Protein AF-K8EPZ6-F1 (afdb_monomer)

Structure (mmCIF, N/CA/C/O backbone):
data_AF-K8EPZ6-F1
#
_entry.id   AF-K8EPZ6-F1
#
loop_
_atom_site.group_PDB
_atom_site.id
_atom_site.type_symbol
_atom_site.label_atom_id
_atom_site.label_alt_id
_atom_site.label_comp_id
_atom_site.label_asym_id
_atom_site.label_entity_id
_atom_site.label_seq_id
_atom_site.pdbx_PDB_ins_code
_atom_site.Cartn_x
_atom_site.Cartn_y
_atom_site.Cartn_z
_atom_site.occupancy
_atom_site.B_iso_or_equiv
_atom_site.auth_seq_id
_atom_site.auth_comp_id
_atom_site.auth_asym_id
_atom_site.auth_atom_id
_atom_site.pdbx_PDB_model_num
ATOM 1 N N . MET A 1 1 ? -52.119 -7.167 90.739 1.00 39.72 1 MET A N 1
ATOM 2 C CA . MET A 1 1 ? -52.588 -7.702 89.447 1.00 39.72 1 MET A CA 1
ATOM 3 C C . MET A 1 1 ? -51.874 -6.913 88.366 1.00 39.72 1 MET A C 1
ATOM 5 O O . MET A 1 1 ? -52.231 -5.773 88.105 1.00 39.72 1 MET A O 1
ATOM 9 N N . GLU A 1 2 ? -50.761 -7.473 87.894 1.00 47.78 2 GLU A N 1
ATOM 10 C CA . GLU A 1 2 ? -49.980 -6.982 86.759 1.00 47.78 2 GLU A CA 1
ATOM 11 C C . GLU A 1 2 ? -50.668 -7.418 85.466 1.00 47.78 2 GLU A C 1
ATOM 13 O O . GLU A 1 2 ? -50.914 -8.606 85.311 1.00 47.78 2 GLU A O 1
ATOM 18 N N . GLU A 1 3 ? -50.926 -6.504 84.531 1.00 42.09 3 GLU A N 1
ATOM 19 C CA . GLU A 1 3 ? -51.029 -6.855 83.108 1.00 42.09 3 GLU A CA 1
ATOM 20 C C . GLU A 1 3 ? -50.940 -5.591 82.247 1.00 42.09 3 GLU A C 1
ATOM 22 O O . GLU A 1 3 ? -51.908 -5.048 81.725 1.00 42.09 3 GLU A O 1
ATOM 27 N N . GLY A 1 4 ? -49.721 -5.072 82.136 1.00 51.69 4 GLY A N 1
ATOM 28 C CA . GLY A 1 4 ? -49.381 -4.031 81.182 1.00 51.69 4 GLY A CA 1
ATOM 29 C C . GLY A 1 4 ? -48.247 -4.509 80.289 1.00 51.69 4 GLY A C 1
ATOM 30 O O . GLY A 1 4 ? -47.231 -4.988 80.785 1.00 51.69 4 GLY A O 1
ATOM 31 N N . LYS A 1 5 ? -48.381 -4.246 78.982 1.00 50.75 5 LYS A N 1
ATOM 32 C CA . LYS A 1 5 ? -47.252 -4.015 78.058 1.00 50.75 5 LYS A CA 1
ATOM 33 C C . LYS A 1 5 ? -46.610 -5.257 77.405 1.00 50.75 5 LYS A C 1
ATOM 35 O O . LYS A 1 5 ? -45.419 -5.490 77.564 1.00 50.75 5 LYS A O 1
ATOM 40 N N . ARG A 1 6 ? -47.345 -6.006 76.563 1.00 49.09 6 ARG A N 1
ATOM 41 C CA . ARG A 1 6 ? -46.731 -7.003 75.642 1.00 49.09 6 ARG A CA 1
ATOM 42 C C . ARG A 1 6 ? -47.226 -7.027 74.183 1.00 49.09 6 ARG A C 1
ATOM 44 O O . ARG A 1 6 ? -46.743 -7.848 73.415 1.00 49.09 6 ARG A O 1
ATOM 51 N N . ASN A 1 7 ? -48.068 -6.088 73.737 1.00 48.22 7 ASN A N 1
ATOM 52 C CA . ASN A 1 7 ? -48.687 -6.186 72.396 1.00 48.22 7 ASN A CA 1
ATOM 53 C C . ASN A 1 7 ? -48.062 -5.294 71.298 1.00 48.22 7 ASN A C 1
ATOM 55 O O . ASN A 1 7 ? -48.466 -5.383 70.145 1.00 48.22 7 ASN A O 1
ATOM 59 N N . GLY A 1 8 ? -47.064 -4.454 71.611 1.00 48.16 8 GLY A N 1
ATOM 60 C CA . GLY A 1 8 ? -46.468 -3.520 70.634 1.00 48.16 8 GLY A CA 1
ATOM 61 C C . GLY A 1 8 ? -45.250 -4.043 69.857 1.00 48.16 8 GLY A C 1
ATOM 62 O O . GLY A 1 8 ? -44.950 -3.546 68.776 1.00 48.16 8 GLY A O 1
ATOM 63 N N . VAL A 1 9 ? -44.541 -5.050 70.380 1.00 49.75 9 VAL A N 1
ATOM 64 C CA . VAL A 1 9 ? -43.248 -5.497 69.816 1.00 49.75 9 VAL A CA 1
ATOM 65 C C . VAL A 1 9 ? -43.430 -6.490 68.660 1.00 49.75 9 VAL A C 1
ATOM 67 O O . VAL A 1 9 ? -42.616 -6.530 67.743 1.00 49.75 9 VAL A O 1
ATOM 70 N N . PHE A 1 10 ? -44.524 -7.255 68.646 1.00 48.44 10 PHE A N 1
ATOM 71 C CA . PHE A 1 10 ? -44.730 -8.320 67.655 1.00 48.44 10 PHE A CA 1
ATOM 72 C C . PHE A 1 10 ? -45.197 -7.798 66.279 1.00 48.44 10 PHE A C 1
ATOM 74 O O . PHE A 1 10 ? -44.823 -8.340 65.237 1.00 48.44 10 PHE A O 1
ATOM 81 N N . ALA A 1 11 ? -45.954 -6.695 66.250 1.00 50.25 11 ALA A N 1
ATOM 82 C CA . ALA A 1 11 ? -46.435 -6.093 65.004 1.00 50.25 11 ALA A CA 1
ATOM 83 C C . ALA A 1 11 ? -45.313 -5.384 64.219 1.00 50.25 11 ALA A C 1
ATOM 85 O O . ALA A 1 11 ? -45.251 -5.484 62.996 1.00 50.25 11 ALA A O 1
ATOM 86 N N . MET A 1 12 ? -44.379 -4.722 64.912 1.00 50.00 12 MET A N 1
ATOM 87 C CA . MET A 1 12 ? -43.315 -3.936 64.272 1.00 50.00 12 MET A CA 1
ATOM 88 C C . MET A 1 12 ? -42.250 -4.815 63.591 1.00 50.00 12 MET A C 1
ATOM 90 O O . MET A 1 12 ? -41.714 -4.450 62.543 1.00 50.00 12 MET A O 1
ATOM 94 N N . THR A 1 13 ? -41.972 -5.999 64.145 1.00 53.19 13 THR A N 1
ATOM 95 C CA . THR A 1 13 ? -40.990 -6.948 63.591 1.00 53.19 13 THR A CA 1
ATOM 96 C C . THR A 1 13 ? -41.501 -7.624 62.316 1.00 53.19 13 THR A C 1
ATOM 98 O O . THR A 1 13 ? -40.732 -7.816 61.374 1.00 53.19 13 THR A O 1
ATOM 101 N N . THR A 1 14 ? -42.803 -7.913 62.233 1.00 54.47 14 THR A N 1
ATOM 102 C CA . THR A 1 14 ? -43.409 -8.581 61.067 1.00 54.47 14 THR A CA 1
ATOM 103 C C . THR A 1 14 ? -43.394 -7.679 59.828 1.00 54.47 14 THR A C 1
ATOM 105 O O . THR A 1 14 ? -42.990 -8.118 58.751 1.00 54.47 14 THR A O 1
ATOM 108 N N . THR A 1 15 ? -43.717 -6.390 59.987 1.00 57.75 15 THR A N 1
ATOM 109 C CA . THR A 1 15 ? -43.664 -5.403 58.895 1.00 57.75 15 THR A CA 1
ATOM 110 C C . THR A 1 15 ? -42.245 -5.241 58.350 1.00 57.75 15 THR A C 1
ATOM 112 O O . THR A 1 15 ? -42.042 -5.270 57.140 1.00 57.75 15 THR A O 1
ATOM 115 N N . LYS A 1 16 ? -41.238 -5.156 59.230 1.00 56.09 16 LYS A N 1
ATOM 116 C CA . LYS A 1 16 ? -39.833 -4.952 58.836 1.00 56.09 16 LYS A CA 1
ATOM 117 C C . LYS A 1 16 ? -39.254 -6.147 58.064 1.00 56.09 16 LYS A C 1
ATOM 119 O O . LYS A 1 16 ? -38.481 -5.959 57.126 1.00 56.09 16 LYS A O 1
ATOM 124 N N . ILE A 1 17 ? -39.656 -7.369 58.427 1.00 59.44 17 ILE A N 1
ATOM 125 C CA . ILE A 1 17 ? -39.271 -8.598 57.718 1.00 59.44 17 ILE A CA 1
ATOM 126 C C . ILE A 1 17 ? -39.927 -8.651 56.331 1.00 59.44 17 ILE A C 1
ATOM 128 O O . ILE A 1 17 ? -39.249 -8.974 55.356 1.00 59.44 17 ILE A O 1
ATOM 132 N N . MET A 1 18 ? -41.206 -8.278 56.217 1.00 56.25 18 MET A N 1
ATOM 133 C CA . MET A 1 18 ? -41.902 -8.218 54.926 1.00 56.25 18 MET A CA 1
ATOM 134 C C . MET A 1 18 ? -41.267 -7.200 53.969 1.00 56.25 18 MET A C 1
ATOM 136 O O . MET A 1 18 ? -41.027 -7.537 52.810 1.00 56.25 18 MET A O 1
ATOM 140 N N . THR A 1 19 ? -40.912 -6.003 54.454 1.00 60.38 19 THR A N 1
ATOM 141 C CA . THR A 1 19 ? -40.234 -4.979 53.639 1.00 60.38 19 THR A CA 1
ATOM 142 C C . THR A 1 19 ? -38.860 -5.459 53.158 1.00 60.38 19 THR A C 1
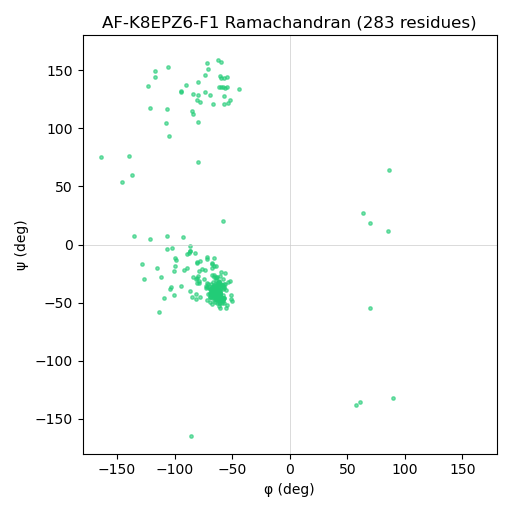ATOM 144 O O . THR A 1 19 ? -38.570 -5.382 51.968 1.00 60.38 19 THR A O 1
ATOM 147 N N . MET A 1 20 ? -38.048 -6.074 54.032 1.00 58.84 20 MET A N 1
ATOM 148 C CA . MET A 1 20 ? -36.754 -6.648 53.623 1.00 58.84 20 MET A CA 1
ATOM 149 C C . MET A 1 20 ? -36.891 -7.798 52.615 1.00 58.84 20 MET A C 1
ATOM 151 O O . MET A 1 20 ? -36.025 -7.978 51.758 1.00 58.84 20 MET A O 1
ATOM 155 N N . MET A 1 21 ? -37.942 -8.617 52.715 1.00 59.62 21 MET A N 1
ATOM 156 C CA . MET A 1 21 ? -38.190 -9.702 51.761 1.00 59.62 21 MET A CA 1
ATOM 157 C C . MET A 1 21 ? -38.652 -9.178 50.397 1.00 59.62 21 MET A C 1
ATOM 159 O O . MET A 1 21 ? -38.247 -9.732 49.373 1.00 59.62 21 MET A O 1
ATOM 163 N N . MET A 1 22 ? -39.454 -8.110 50.373 1.00 59.84 22 MET A N 1
ATOM 164 C CA . MET A 1 22 ? -39.865 -7.427 49.143 1.00 59.84 22 MET A CA 1
ATOM 165 C C . MET A 1 22 ? -38.670 -6.786 48.432 1.00 59.84 22 MET A C 1
ATOM 167 O O . MET A 1 22 ? -38.501 -7.029 47.239 1.00 59.84 22 MET A O 1
ATOM 171 N N . ASP A 1 23 ? -37.780 -6.103 49.159 1.00 60.91 23 ASP A N 1
ATOM 172 C CA . ASP A 1 23 ? -36.554 -5.523 48.588 1.00 60.91 23 ASP A CA 1
ATOM 173 C C . ASP A 1 23 ? -35.632 -6.594 47.998 1.00 60.91 23 ASP A C 1
ATOM 175 O O . ASP A 1 23 ? -35.138 -6.458 46.880 1.00 60.91 23 ASP A O 1
ATOM 179 N N . LYS A 1 24 ? -35.443 -7.718 48.703 1.00 59.56 24 LYS A N 1
ATOM 180 C CA . LYS A 1 24 ? -34.642 -8.838 48.185 1.00 59.56 24 LYS A CA 1
ATOM 181 C C . LYS A 1 24 ? -35.251 -9.446 46.926 1.00 59.56 24 LYS A C 1
ATOM 183 O O . LYS A 1 24 ? -34.514 -9.755 45.994 1.00 59.56 24 LYS A O 1
ATOM 188 N N . ARG A 1 25 ? -36.578 -9.612 46.874 1.00 57.53 25 ARG A N 1
ATOM 189 C CA . ARG A 1 25 ? -37.259 -10.091 45.662 1.00 57.53 25 ARG A CA 1
ATOM 190 C C . ARG A 1 25 ? -37.106 -9.103 44.515 1.00 57.53 25 ARG A C 1
ATOM 192 O O . ARG A 1 25 ? -36.821 -9.546 43.409 1.00 57.53 25 ARG A O 1
ATOM 199 N N . LEU A 1 26 ? -37.222 -7.802 44.774 1.00 56.00 26 LEU A N 1
ATOM 200 C CA . LEU A 1 26 ? -37.036 -6.777 43.751 1.00 56.00 26 LEU A CA 1
ATOM 201 C C . LEU A 1 26 ? -35.614 -6.827 43.184 1.00 56.00 26 LEU A C 1
ATOM 203 O O . LEU A 1 26 ? -35.444 -6.928 41.978 1.00 56.00 26 LEU A O 1
ATOM 207 N N . VAL A 1 27 ? -34.593 -6.879 44.046 1.00 62.84 27 VAL A N 1
ATOM 208 C CA . VAL A 1 27 ? -33.184 -6.982 43.629 1.00 62.84 27 VAL A CA 1
ATOM 209 C C . VAL A 1 27 ? -32.923 -8.254 42.816 1.00 62.84 27 VAL A C 1
ATOM 211 O O . VAL A 1 27 ? -32.215 -8.205 41.810 1.00 62.84 27 VAL A O 1
ATOM 214 N N . VAL A 1 28 ? -33.504 -9.392 43.209 1.00 62.72 28 VAL A N 1
ATOM 215 C CA . VAL A 1 28 ? -33.371 -10.657 42.467 1.00 62.72 28 VAL A CA 1
ATOM 216 C C . VAL A 1 28 ? -34.066 -10.583 41.106 1.00 62.72 28 VAL A C 1
ATOM 218 O O . VAL A 1 28 ? -33.482 -11.016 40.117 1.00 62.72 28 VAL A O 1
ATOM 221 N N . VAL A 1 29 ? -35.266 -10.000 41.029 1.00 60.19 29 VAL A N 1
ATOM 222 C CA . VAL A 1 29 ? -36.010 -9.833 39.771 1.00 60.19 29 VAL A CA 1
ATOM 223 C C . VAL A 1 29 ? -35.284 -8.872 38.832 1.00 60.19 29 VAL A C 1
ATOM 225 O O . VAL A 1 29 ? -35.100 -9.202 37.664 1.00 60.19 29 VAL A O 1
ATOM 228 N N . THR A 1 30 ? -34.784 -7.739 39.332 1.00 59.22 30 THR A N 1
ATOM 229 C CA . THR A 1 30 ? -33.988 -6.790 38.539 1.00 59.22 30 THR A CA 1
ATOM 230 C C . THR A 1 30 ? -32.714 -7.450 38.016 1.00 59.22 30 THR A C 1
ATOM 232 O O . THR A 1 30 ? -32.368 -7.289 36.848 1.00 59.22 30 THR A O 1
ATOM 235 N N . ARG A 1 31 ? -32.027 -8.249 38.843 1.00 58.34 31 ARG A N 1
ATOM 236 C CA . ARG A 1 31 ? -30.821 -8.978 38.428 1.00 58.34 31 ARG A CA 1
ATOM 237 C C . ARG A 1 31 ? -31.123 -10.060 37.390 1.00 58.34 31 ARG A C 1
ATOM 239 O O . ARG A 1 31 ? -30.353 -10.217 36.449 1.00 58.34 31 ARG A O 1
ATOM 246 N N . ALA A 1 32 ? -32.231 -10.782 37.545 1.00 56.41 32 ALA A N 1
ATOM 247 C CA . ALA A 1 32 ? -32.670 -11.792 36.587 1.00 56.41 32 ALA A CA 1
ATOM 248 C C . ALA A 1 32 ? -33.061 -11.161 35.245 1.00 56.41 32 ALA A C 1
ATOM 250 O O . ALA A 1 32 ? -32.637 -11.650 34.204 1.00 56.41 32 ALA A O 1
ATOM 251 N N . HIS A 1 33 ? -33.793 -10.043 35.270 1.00 62.03 33 HIS A N 1
ATOM 252 C CA . HIS A 1 33 ? -34.152 -9.294 34.069 1.00 62.03 33 HIS A CA 1
ATOM 253 C C . HIS A 1 33 ? -32.901 -8.786 33.342 1.00 62.03 33 HIS A C 1
ATOM 255 O O . HIS A 1 33 ? -32.745 -9.046 32.158 1.00 62.03 33 HIS A O 1
ATOM 261 N N . ASN A 1 34 ? -31.955 -8.177 34.066 1.00 62.84 34 ASN A N 1
ATOM 262 C CA . ASN A 1 34 ? -30.719 -7.652 33.481 1.00 62.84 34 ASN A CA 1
ATOM 263 C C . ASN A 1 34 ? -29.819 -8.755 32.887 1.00 62.84 34 ASN A C 1
ATOM 265 O O . ASN A 1 34 ? -29.215 -8.573 31.833 1.00 62.84 34 ASN A O 1
ATOM 269 N N . ASN A 1 35 ? -29.752 -9.926 33.531 1.00 62.31 35 ASN A N 1
ATOM 270 C CA . ASN A 1 35 ? -29.046 -11.085 32.978 1.00 62.31 35 ASN A CA 1
ATOM 271 C C . ASN A 1 35 ? -29.716 -11.617 31.705 1.00 62.31 35 ASN A C 1
ATOM 273 O O . ASN A 1 35 ? -29.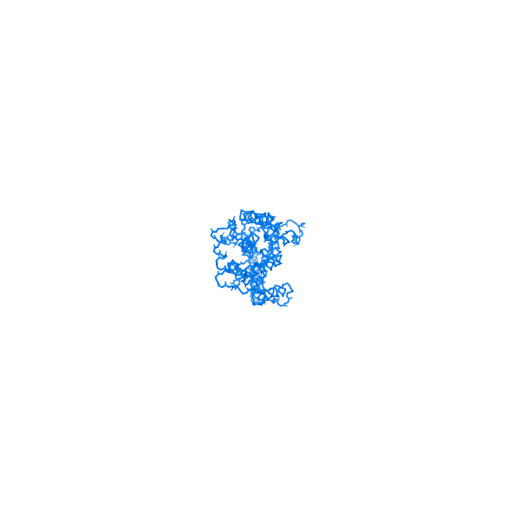014 -11.977 30.767 1.00 62.31 35 ASN A O 1
ATOM 277 N N . ASN A 1 36 ? -31.050 -11.653 31.662 1.00 66.00 36 ASN A N 1
ATOM 278 C CA . ASN A 1 36 ? -31.783 -12.137 30.495 1.00 66.00 36 ASN A CA 1
ATOM 279 C C . ASN A 1 36 ? -31.603 -11.197 29.293 1.00 66.00 36 ASN A C 1
ATOM 281 O O . ASN A 1 36 ? -31.336 -11.655 28.191 1.00 66.00 36 ASN A O 1
ATOM 285 N N . THR A 1 37 ? -31.648 -9.880 29.519 1.00 66.69 37 THR A N 1
ATOM 286 C CA . THR A 1 37 ? -31.390 -8.880 28.472 1.00 66.69 37 THR A CA 1
ATOM 287 C C . THR A 1 37 ? -29.956 -8.963 27.944 1.00 66.69 37 THR A C 1
ATOM 289 O O . THR A 1 37 ? -29.744 -8.921 26.739 1.00 66.69 37 THR A O 1
ATOM 292 N N . ASN A 1 38 ? -28.962 -9.145 28.821 1.00 64.25 38 ASN A N 1
ATOM 293 C CA . ASN A 1 38 ? -27.569 -9.316 28.395 1.00 64.25 38 ASN A CA 1
ATOM 294 C C . ASN A 1 38 ? -27.333 -10.608 27.605 1.00 64.25 38 ASN A C 1
ATOM 296 O O . ASN A 1 38 ? -26.506 -10.613 26.696 1.00 64.25 38 ASN A O 1
ATOM 300 N N . ASN A 1 39 ? -28.023 -11.694 27.954 1.00 65.25 39 ASN A N 1
ATOM 301 C CA . ASN A 1 39 ? -27.930 -12.946 27.209 1.00 65.25 39 ASN A CA 1
ATOM 302 C C . ASN A 1 39 ? -28.576 -12.811 25.829 1.00 65.25 39 ASN A C 1
ATOM 304 O O . ASN A 1 39 ? -27.934 -13.160 24.848 1.00 65.25 39 ASN A O 1
ATOM 308 N N . ASN A 1 40 ? -29.763 -12.206 25.739 1.00 63.94 40 ASN A N 1
ATOM 309 C CA . ASN A 1 40 ? -30.419 -11.957 24.455 1.00 63.94 40 ASN A CA 1
ATOM 310 C C . ASN A 1 40 ? -29.572 -11.053 23.548 1.00 63.94 40 ASN A C 1
ATOM 312 O O . ASN A 1 40 ? -29.380 -11.373 22.384 1.00 63.94 40 ASN A O 1
ATOM 316 N N . ASN A 1 41 ? -28.989 -9.974 24.085 1.00 61.53 41 ASN A N 1
ATOM 317 C CA . ASN A 1 41 ? -28.118 -9.091 23.303 1.00 61.53 41 ASN A CA 1
ATOM 318 C C . ASN A 1 41 ? -26.857 -9.817 22.809 1.00 61.53 41 ASN A C 1
ATOM 320 O O . ASN A 1 41 ? -26.425 -9.598 21.684 1.00 61.53 41 ASN A O 1
ATOM 324 N N . LYS A 1 42 ? -26.271 -10.702 23.628 1.00 58.31 42 LYS A N 1
ATOM 325 C CA . LYS A 1 42 ? -25.139 -11.539 23.205 1.00 58.31 42 LYS A CA 1
ATOM 326 C C . LYS A 1 42 ? -25.534 -12.547 22.132 1.00 58.31 42 LYS A C 1
ATOM 328 O O . LYS A 1 42 ? -24.776 -12.738 21.192 1.00 58.31 42 LYS A O 1
ATOM 333 N N . GLU A 1 43 ? -26.693 -13.182 22.265 1.00 59.25 43 GLU A N 1
ATOM 334 C CA . GLU A 1 43 ? -27.208 -14.131 21.274 1.00 59.25 43 GLU A CA 1
ATOM 335 C C . GLU A 1 43 ? -27.519 -13.432 19.941 1.00 59.25 43 GLU A C 1
ATOM 337 O O . GLU A 1 43 ? -27.166 -13.958 18.887 1.00 59.25 43 GLU A O 1
ATOM 342 N N . GLU A 1 44 ? -28.079 -12.218 19.977 1.00 58.31 44 GLU A N 1
ATOM 343 C CA . GLU A 1 44 ? -28.308 -11.378 18.795 1.00 58.31 44 GLU A CA 1
ATOM 344 C C . GLU A 1 44 ? -26.994 -10.907 18.150 1.00 58.31 44 GLU A C 1
ATOM 346 O O . GLU A 1 44 ? -26.853 -10.969 16.928 1.00 58.31 44 GLU A O 1
ATOM 351 N N . GLU A 1 45 ? -26.003 -10.483 18.943 1.00 57.19 45 GLU A N 1
ATOM 352 C CA . GLU A 1 45 ? -24.663 -10.142 18.447 1.00 57.19 45 GLU A CA 1
ATOM 353 C C . GLU A 1 45 ? -23.978 -11.362 17.808 1.00 57.19 45 GLU A C 1
ATOM 355 O O . GLU A 1 45 ? -23.418 -11.248 16.717 1.00 57.19 45 GLU A O 1
ATOM 360 N N . GLU A 1 46 ? -24.073 -12.545 18.426 1.00 56.25 46 GLU A N 1
ATOM 361 C CA . GLU A 1 46 ? -23.544 -13.804 17.889 1.00 56.25 46 GLU A CA 1
ATOM 362 C C . GLU A 1 46 ? -24.281 -14.265 16.617 1.00 56.25 46 GLU A C 1
ATOM 364 O O . GLU A 1 46 ? -23.647 -14.801 15.703 1.00 56.25 46 GLU A O 1
ATOM 369 N N . GLU A 1 47 ? -25.599 -14.060 16.511 1.00 55.16 47 GLU A N 1
ATOM 370 C CA . GLU A 1 47 ? -26.374 -14.335 15.292 1.00 55.16 47 GLU A CA 1
ATOM 371 C C . GLU A 1 47 ? -26.039 -13.365 14.156 1.00 55.16 47 GLU A C 1
ATOM 373 O O . GLU A 1 47 ? -25.829 -13.798 13.018 1.00 55.16 47 GLU A O 1
ATOM 378 N N . GLN A 1 48 ? -25.896 -12.072 14.452 1.00 53.88 48 GLN A N 1
ATOM 379 C CA . GLN A 1 48 ? -25.424 -11.088 13.476 1.00 53.88 48 GLN A CA 1
ATOM 380 C C . GLN A 1 48 ? -23.992 -11.392 13.018 1.00 53.88 48 GLN A C 1
ATOM 382 O O . GLN A 1 48 ? -23.667 -11.207 11.846 1.00 53.88 48 GLN A O 1
ATOM 387 N N . GLN A 1 49 ? -23.152 -11.943 13.898 1.00 54.50 49 GLN A N 1
ATOM 388 C CA . GLN A 1 49 ? -21.810 -12.424 13.559 1.00 54.50 49 GLN A CA 1
ATOM 389 C C . GLN A 1 49 ? -21.827 -13.748 12.761 1.00 54.50 49 GLN A C 1
ATOM 391 O O . GLN A 1 49 ? -20.854 -14.070 12.067 1.00 54.50 49 GLN A O 1
ATOM 396 N N . LYS A 1 50 ? -22.915 -14.533 12.839 1.00 51.00 50 LYS A N 1
ATOM 397 C CA . LYS A 1 50 ? -23.126 -15.767 12.055 1.00 51.00 50 LYS A CA 1
ATOM 398 C C . LYS A 1 50 ? -23.608 -15.494 10.633 1.00 51.00 50 LYS A C 1
ATOM 400 O O . LYS A 1 50 ? -23.294 -16.302 9.754 1.00 51.00 50 LYS A O 1
ATOM 405 N N . LEU A 1 51 ? -24.325 -14.398 10.387 1.00 56.91 51 LEU A N 1
ATOM 406 C CA . LEU A 1 51 ? -24.706 -14.003 9.034 1.00 56.91 51 LEU A CA 1
ATOM 407 C C . LEU A 1 51 ? -23.455 -13.616 8.237 1.00 56.91 51 LEU A C 1
ATOM 409 O O . LEU A 1 51 ? -22.707 -12.713 8.606 1.00 56.91 51 LEU A O 1
ATOM 413 N N . LEU A 1 52 ? -23.216 -14.323 7.127 1.00 61.16 52 LEU A N 1
ATOM 414 C CA . LEU A 1 52 ? -22.194 -13.927 6.161 1.00 61.16 52 LEU A CA 1
ATOM 415 C C . LEU A 1 52 ? -22.518 -12.510 5.697 1.00 61.16 52 LEU A C 1
ATOM 417 O O . LEU A 1 52 ? -23.601 -12.262 5.164 1.00 61.16 52 LEU A O 1
ATOM 421 N N . TYR A 1 53 ? -21.582 -11.591 5.921 1.00 75.88 53 TYR A N 1
ATOM 422 C CA . TYR A 1 53 ? -21.717 -10.220 5.466 1.00 75.88 53 TYR A CA 1
ATOM 423 C C . TYR A 1 53 ? -22.005 -10.211 3.963 1.00 75.88 53 TYR A C 1
ATOM 425 O O . TYR A 1 53 ? -21.258 -10.775 3.157 1.00 75.88 53 TYR A O 1
ATOM 433 N N . LYS A 1 54 ? -23.136 -9.607 3.601 1.00 84.56 54 LYS A N 1
ATOM 434 C CA . LYS A 1 54 ? -23.648 -9.592 2.235 1.00 84.56 54 LYS A CA 1
ATOM 435 C C . LYS A 1 54 ? -22.912 -8.547 1.407 1.00 84.56 54 LYS A C 1
ATOM 437 O O . LYS A 1 54 ? -23.467 -7.516 1.047 1.00 84.56 54 LYS A O 1
ATOM 442 N N . PHE A 1 55 ? -21.647 -8.816 1.103 1.00 84.44 55 PHE A N 1
ATOM 443 C CA . PHE A 1 55 ? -20.781 -7.872 0.392 1.00 84.44 55 PHE A CA 1
ATOM 444 C C . PHE A 1 55 ? -21.363 -7.421 -0.961 1.00 84.44 55 PHE A C 1
ATOM 446 O O . PHE A 1 55 ? -21.030 -6.347 -1.444 1.00 84.44 55 PHE A O 1
ATOM 453 N N . TRP A 1 56 ? -22.234 -8.224 -1.581 1.00 85.81 56 TRP A N 1
ATOM 454 C CA . TRP A 1 56 ? -22.890 -7.902 -2.852 1.00 85.81 56 TRP A CA 1
ATOM 455 C C . TRP A 1 56 ? -23.970 -6.814 -2.744 1.00 85.81 56 TRP A C 1
ATOM 457 O O . TRP A 1 56 ? -24.413 -6.313 -3.772 1.00 85.81 56 TRP A O 1
ATOM 467 N N . GLU A 1 57 ? -24.402 -6.450 -1.534 1.00 89.94 57 GLU A N 1
ATOM 468 C CA . GLU A 1 57 ? -25.314 -5.321 -1.293 1.00 89.94 57 GLU A CA 1
ATOM 469 C C . GLU A 1 57 ? -24.546 -3.997 -1.074 1.00 89.94 57 GLU A C 1
ATOM 471 O O . GLU A 1 57 ? -25.158 -2.932 -1.052 1.00 89.94 57 GLU A O 1
ATOM 476 N N . ASP A 1 58 ? -23.211 -4.037 -0.960 1.00 90.12 58 ASP A N 1
ATOM 477 C CA . ASP A 1 58 ? -22.354 -2.874 -0.704 1.00 90.12 58 ASP A CA 1
ATOM 478 C C . ASP A 1 58 ? -21.574 -2.465 -1.969 1.00 90.12 58 ASP A C 1
ATOM 480 O O . ASP A 1 58 ? -20.721 -3.196 -2.485 1.00 90.12 58 ASP A O 1
ATOM 484 N N . SER A 1 59 ? -21.841 -1.254 -2.466 1.00 93.50 59 SER A N 1
ATOM 485 C CA . SER A 1 59 ? -21.191 -0.714 -3.663 1.00 93.50 59 SER A CA 1
ATOM 486 C C . SER A 1 59 ? -19.674 -0.560 -3.524 1.00 93.50 59 SER A C 1
ATOM 488 O O . SER A 1 59 ? -18.954 -0.754 -4.504 1.00 93.50 59 SER A O 1
ATOM 490 N N . GLU A 1 60 ? -19.163 -0.235 -2.332 1.00 91.81 60 GLU A N 1
ATOM 491 C CA . GLU A 1 60 ? -17.719 -0.145 -2.096 1.00 91.81 60 GLU A CA 1
ATOM 492 C C . GLU A 1 60 ? -17.075 -1.528 -2.200 1.00 91.81 60 GLU A C 1
ATOM 494 O O . GLU A 1 60 ? -16.020 -1.686 -2.812 1.00 91.81 60 GLU A O 1
ATOM 499 N N . ARG A 1 61 ? -17.727 -2.559 -1.655 1.00 93.81 61 ARG A N 1
ATOM 500 C CA . ARG A 1 61 ? -17.227 -3.941 -1.712 1.00 93.81 61 ARG A CA 1
ATOM 501 C C . ARG A 1 61 ? -17.241 -4.494 -3.131 1.00 93.81 61 ARG A C 1
ATOM 503 O O . ARG A 1 61 ? -16.281 -5.154 -3.531 1.00 93.81 61 ARG A O 1
ATOM 510 N N . LEU A 1 62 ? -18.269 -4.173 -3.916 1.00 95.75 62 LEU A N 1
ATOM 511 C CA . LEU A 1 62 ? -18.307 -4.491 -5.345 1.00 95.75 62 LEU A CA 1
ATOM 512 C C . LEU A 1 62 ? -17.195 -3.776 -6.126 1.00 95.75 62 LEU A C 1
ATOM 514 O O . LEU A 1 62 ? -16.579 -4.389 -6.999 1.00 95.75 62 LEU A O 1
ATOM 518 N N . ALA A 1 63 ? -16.880 -2.521 -5.790 1.00 96.81 63 ALA A N 1
ATOM 519 C CA . ALA A 1 63 ? -15.757 -1.807 -6.396 1.00 96.81 63 ALA A CA 1
ATOM 520 C C . ALA A 1 63 ? -14.407 -2.467 -6.055 1.00 96.81 63 ALA A C 1
ATOM 522 O O . ALA A 1 63 ? -13.591 -2.689 -6.949 1.00 96.81 63 ALA A O 1
ATOM 523 N N . ILE A 1 64 ? -14.190 -2.854 -4.792 1.00 96.94 64 ILE A N 1
ATOM 524 C CA . ILE A 1 64 ? -12.986 -3.583 -4.347 1.00 96.94 64 ILE A CA 1
ATOM 525 C C . ILE A 1 64 ? -12.869 -4.934 -5.073 1.00 96.94 64 ILE A C 1
ATOM 527 O O . ILE A 1 64 ? -11.783 -5.292 -5.531 1.00 96.94 64 ILE A O 1
ATOM 531 N N . LEU A 1 65 ? -13.977 -5.663 -5.243 1.00 97.44 65 LEU A N 1
ATOM 532 C CA . LEU A 1 65 ? -14.017 -6.911 -6.013 1.00 97.44 65 LEU A CA 1
ATOM 533 C C . LEU A 1 65 ? -13.643 -6.689 -7.485 1.00 97.44 65 LEU A C 1
ATOM 535 O O . LEU A 1 65 ? -12.832 -7.436 -8.035 1.00 97.44 65 LEU A O 1
ATOM 539 N N . GLY A 1 66 ? -14.192 -5.648 -8.114 1.00 98.19 66 GLY A N 1
ATOM 540 C CA . GLY A 1 66 ? -13.851 -5.273 -9.486 1.00 98.19 66 GLY A CA 1
ATOM 541 C C . GLY A 1 66 ? -12.370 -4.926 -9.647 1.00 98.19 66 GLY A C 1
ATOM 542 O O . GLY A 1 66 ? -11.732 -5.379 -10.600 1.00 98.19 66 GLY A O 1
ATOM 543 N N . LEU A 1 67 ? -11.793 -4.191 -8.691 1.00 98.25 67 LEU A N 1
ATOM 544 C CA . LEU A 1 67 ? -10.360 -3.883 -8.664 1.00 98.25 67 LEU A CA 1
ATOM 545 C C . LEU A 1 67 ? -9.505 -5.147 -8.511 1.00 98.25 67 LEU A C 1
ATOM 547 O O . LEU A 1 67 ? -8.482 -5.273 -9.180 1.00 98.25 67 LEU A O 1
ATOM 551 N N . TRP A 1 68 ? -9.940 -6.108 -7.692 1.00 98.38 68 TRP A N 1
ATOM 552 C CA . TRP A 1 68 ? -9.225 -7.372 -7.502 1.00 98.38 68 TRP A CA 1
ATOM 553 C C . TRP A 1 68 ? -9.184 -8.201 -8.793 1.00 98.38 68 TRP A C 1
ATOM 555 O O . TRP A 1 68 ? -8.112 -8.636 -9.218 1.00 98.38 68 TRP A O 1
ATOM 565 N N . PHE A 1 69 ? -10.322 -8.340 -9.483 1.00 98.38 69 PHE A N 1
ATOM 566 C CA . PHE A 1 69 ? -10.362 -8.991 -10.797 1.00 98.38 69 PHE A CA 1
ATOM 567 C C . PHE A 1 69 ? -9.586 -8.218 -11.866 1.00 98.38 69 PHE A C 1
ATOM 569 O O . PHE A 1 69 ? -8.943 -8.835 -12.713 1.00 98.38 69 PHE A O 1
ATOM 576 N N . SER A 1 70 ? -9.603 -6.885 -11.822 1.00 98.31 70 SER A N 1
ATOM 577 C CA . SER A 1 70 ? -8.830 -6.053 -12.751 1.00 98.31 70 SER A CA 1
ATOM 578 C C . SER A 1 70 ? -7.330 -6.270 -12.573 1.00 98.31 70 SER A C 1
ATOM 580 O O . SER A 1 70 ? -6.614 -6.433 -13.557 1.00 98.31 70 SER A O 1
ATOM 582 N N . LEU A 1 71 ? -6.849 -6.351 -11.330 1.00 98.25 71 LEU A N 1
ATOM 583 C CA . LEU A 1 71 ? -5.446 -6.646 -11.051 1.00 98.25 71 LEU A CA 1
ATOM 584 C C . LEU A 1 71 ? -5.064 -8.063 -11.510 1.00 98.25 71 LEU A C 1
ATOM 586 O O . LEU A 1 71 ? -3.995 -8.257 -12.092 1.00 98.25 71 LEU A O 1
ATOM 590 N N . LEU A 1 72 ? 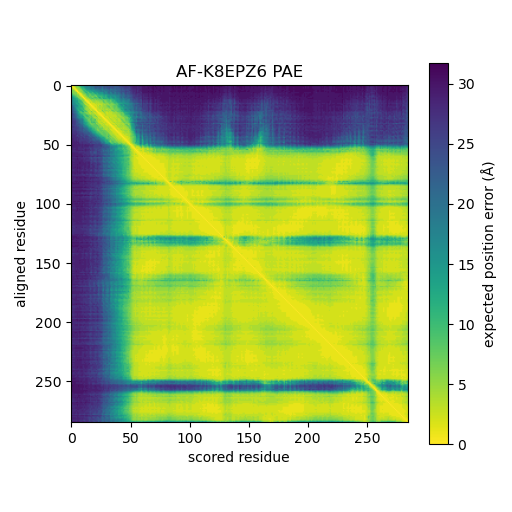-5.960 -9.041 -11.336 1.00 98.00 72 LEU A N 1
ATOM 591 C CA . LEU A 1 72 ? -5.777 -10.392 -11.874 1.00 98.00 72 LEU A CA 1
ATOM 592 C C . LEU A 1 72 ? -5.693 -10.385 -13.406 1.00 98.00 72 LEU A C 1
ATOM 594 O O . LEU A 1 72 ? -4.819 -11.038 -13.979 1.00 98.00 72 LEU A O 1
ATOM 598 N N . ALA A 1 73 ? -6.551 -9.615 -14.076 1.00 98.25 73 ALA A N 1
ATOM 599 C CA . ALA A 1 73 ? -6.514 -9.439 -15.524 1.00 98.25 73 ALA A CA 1
ATOM 600 C C . ALA A 1 73 ? -5.212 -8.763 -15.985 1.00 98.25 73 ALA A C 1
ATOM 602 O O . ALA A 1 73 ? -4.626 -9.182 -16.982 1.00 98.25 73 ALA A O 1
ATOM 603 N N . VAL A 1 74 ? -4.707 -7.774 -15.239 1.00 98.12 74 VAL A N 1
ATOM 604 C CA . VAL A 1 74 ? -3.409 -7.150 -15.525 1.00 98.12 74 VAL A CA 1
ATOM 605 C C . VAL A 1 74 ? -2.286 -8.178 -15.441 1.00 98.12 74 VAL A C 1
ATOM 607 O O . VAL A 1 74 ? -1.549 -8.344 -16.409 1.00 98.12 74 VAL A O 1
ATOM 610 N N . ALA A 1 75 ? -2.178 -8.920 -14.337 1.00 96.81 75 ALA A N 1
ATOM 611 C CA . ALA A 1 75 ? -1.113 -9.908 -14.156 1.00 96.81 75 ALA A CA 1
ATOM 612 C C . ALA A 1 75 ? -1.146 -11.033 -15.208 1.00 96.81 75 ALA A C 1
ATOM 614 O O . ALA A 1 75 ? -0.107 -11.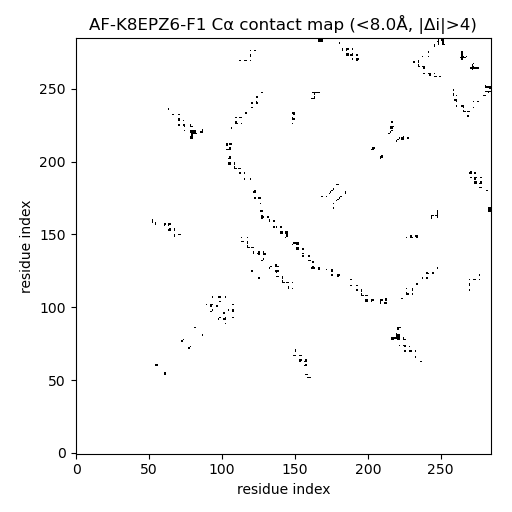545 -15.630 1.00 96.81 75 ALA A O 1
ATOM 615 N N . THR A 1 76 ? -2.340 -11.417 -15.659 1.00 96.75 76 THR A N 1
ATOM 616 C CA . THR A 1 76 ? -2.520 -12.520 -16.611 1.00 96.75 76 THR A CA 1
ATOM 617 C C . THR A 1 76 ? -2.361 -12.086 -18.066 1.00 96.75 76 THR A C 1
ATOM 619 O O . THR A 1 76 ? -1.645 -12.763 -18.812 1.00 96.75 76 THR A O 1
ATOM 622 N N . PHE A 1 77 ? -2.968 -10.968 -18.467 1.00 97.44 77 PHE A N 1
ATOM 623 C CA . PHE A 1 77 ? -3.097 -10.575 -19.875 1.00 97.44 77 PHE A CA 1
ATOM 624 C C . PHE A 1 77 ? -2.281 -9.342 -20.274 1.00 97.44 77 PHE A C 1
ATOM 626 O O . PHE A 1 77 ? -1.918 -9.232 -21.442 1.00 97.44 77 PHE A O 1
ATOM 633 N N . VAL A 1 78 ? -2.001 -8.419 -19.348 1.00 97.38 78 VAL A N 1
ATOM 634 C CA . VAL A 1 78 ? -1.369 -7.124 -19.671 1.00 97.38 78 VAL A CA 1
ATOM 635 C C . VAL A 1 78 ? 0.123 -7.126 -19.361 1.00 97.38 78 VAL A C 1
ATOM 637 O O . VAL A 1 78 ? 0.915 -6.634 -20.163 1.00 97.38 78 VAL A O 1
ATOM 640 N N . ALA A 1 79 ? 0.509 -7.669 -18.207 1.00 97.44 79 ALA A N 1
ATOM 641 C CA . ALA A 1 79 ? 1.884 -7.645 -17.742 1.00 97.44 79 ALA A CA 1
ATOM 642 C C . ALA A 1 79 ? 2.812 -8.362 -18.742 1.00 97.44 79 ALA A C 1
ATOM 644 O O . ALA A 1 79 ? 2.469 -9.456 -19.221 1.00 97.44 79 ALA A O 1
ATOM 645 N N . PRO A 1 80 ? 3.987 -7.777 -19.058 1.00 96.75 80 PRO A N 1
ATOM 646 C CA . PRO A 1 80 ? 4.941 -8.404 -19.961 1.00 96.75 80 PRO A CA 1
ATOM 647 C C . PRO A 1 80 ? 5.366 -9.748 -19.378 1.00 96.75 80 PRO A C 1
ATOM 649 O O . PRO A 1 80 ? 5.492 -9.8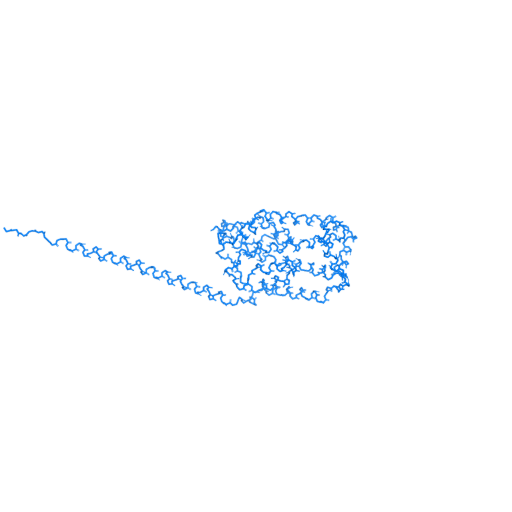81 -18.163 1.00 96.75 80 PRO A O 1
ATOM 652 N N . LYS A 1 81 ? 5.578 -10.755 -20.226 1.00 94.62 81 LYS A N 1
ATOM 653 C CA . LYS A 1 81 ? 6.076 -12.058 -19.777 1.00 94.62 81 LYS A CA 1
ATOM 654 C C . LYS A 1 81 ? 7.582 -11.958 -19.585 1.00 94.62 81 LYS A C 1
ATOM 656 O O . LYS A 1 81 ? 8.319 -11.907 -20.567 1.00 94.62 81 LYS A O 1
ATOM 661 N N . THR A 1 82 ? 8.009 -11.901 -18.328 1.00 90.81 82 THR A N 1
ATOM 662 C CA . THR A 1 82 ? 9.425 -11.830 -17.965 1.00 90.81 82 THR A CA 1
ATOM 663 C C . THR A 1 82 ? 10.200 -12.984 -18.597 1.00 90.81 82 THR A C 1
ATOM 665 O O . THR A 1 82 ? 9.757 -14.134 -18.579 1.00 90.81 82 THR A O 1
ATOM 668 N N . VAL A 1 83 ? 11.369 -12.676 -19.158 1.00 85.88 83 VAL A N 1
ATOM 669 C CA . VAL A 1 83 ? 12.258 -13.666 -19.774 1.00 85.88 83 VAL A CA 1
ATOM 670 C C . VAL A 1 83 ? 13.293 -14.132 -18.752 1.00 85.88 83 VAL A C 1
ATOM 672 O O . VAL A 1 83 ? 13.956 -13.317 -18.112 1.00 85.88 83 VAL A O 1
ATOM 675 N N . GLY A 1 84 ? 13.471 -15.449 -18.629 1.00 91.38 84 GLY A N 1
ATOM 676 C CA . GLY A 1 84 ? 14.498 -16.035 -17.765 1.00 91.38 84 GLY A CA 1
ATOM 677 C C . GLY A 1 84 ? 14.319 -15.670 -16.288 1.00 91.38 84 GLY A C 1
ATOM 678 O O . GLY A 1 84 ? 13.212 -15.734 -15.759 1.00 91.38 84 GLY A O 1
ATOM 679 N N . SER A 1 85 ? 15.420 -15.309 -15.625 1.00 93.56 85 SER A N 1
ATOM 680 C CA . SER A 1 85 ? 15.482 -14.973 -14.195 1.00 93.56 85 SER A CA 1
ATOM 681 C C . SER A 1 85 ? 15.319 -13.483 -13.886 1.00 93.56 85 SER A C 1
ATOM 683 O O . SER A 1 85 ? 15.458 -13.108 -12.727 1.00 93.56 85 SER A O 1
ATOM 685 N N . PHE A 1 86 ? 15.001 -12.636 -14.874 1.00 95.81 86 PHE A N 1
ATOM 686 C CA . PHE A 1 86 ? 15.097 -11.176 -14.741 1.00 95.81 86 PHE A CA 1
ATOM 687 C C . PHE A 1 86 ? 14.391 -10.611 -13.495 1.00 95.81 86 PHE A C 1
ATOM 689 O O . PHE A 1 86 ? 14.994 -9.840 -12.757 1.00 95.81 86 PHE A O 1
ATOM 696 N N . ASP A 1 87 ? 13.152 -11.024 -13.205 1.00 96.50 87 ASP A N 1
ATOM 697 C CA . ASP A 1 87 ? 12.426 -10.540 -12.017 1.00 96.50 87 ASP A CA 1
ATOM 698 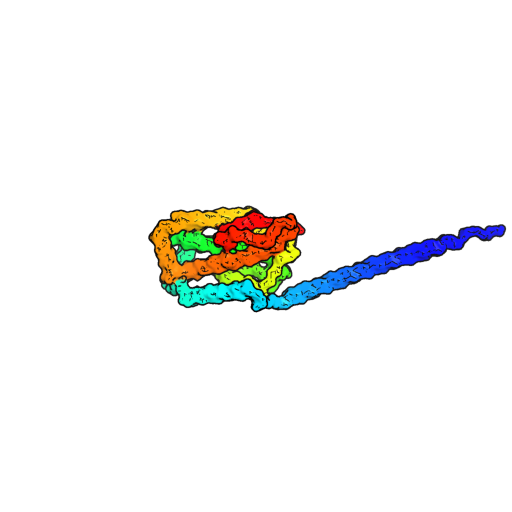C C . ASP A 1 87 ? 13.041 -11.041 -10.703 1.00 96.50 87 ASP A C 1
ATOM 700 O O . ASP A 1 87 ? 13.034 -10.323 -9.706 1.00 96.50 87 ASP A O 1
ATOM 704 N N . ALA A 1 88 ? 13.586 -12.260 -10.685 1.00 96.56 88 ALA A N 1
ATOM 705 C CA . ALA A 1 88 ? 14.274 -12.786 -9.510 1.00 96.56 88 ALA A CA 1
ATOM 706 C C . ALA A 1 88 ? 15.583 -12.024 -9.256 1.00 96.56 88 ALA A C 1
ATOM 708 O O . ALA A 1 88 ? 15.872 -11.674 -8.112 1.00 96.56 88 ALA A O 1
ATOM 709 N N . ASP A 1 89 ? 16.326 -11.708 -10.319 1.00 96.06 89 ASP A N 1
ATOM 710 C CA . ASP A 1 89 ? 17.548 -10.904 -10.251 1.00 96.06 89 ASP A CA 1
ATOM 711 C C . ASP A 1 89 ? 17.239 -9.463 -9.815 1.00 96.06 89 ASP A C 1
ATOM 713 O O . ASP A 1 89 ? 17.951 -8.895 -8.987 1.00 96.06 89 ASP A O 1
ATOM 717 N N . LEU A 1 90 ? 16.131 -8.897 -10.301 1.00 96.31 90 LEU A N 1
ATOM 718 C CA . LEU A 1 90 ? 15.630 -7.583 -9.903 1.00 96.31 90 LEU A CA 1
ATOM 719 C C . LEU A 1 90 ? 15.288 -7.536 -8.405 1.00 96.31 90 LEU A C 1
ATOM 721 O O . LEU A 1 90 ? 15.721 -6.620 -7.707 1.00 96.31 90 LEU A O 1
ATOM 725 N N . ILE A 1 91 ? 14.570 -8.541 -7.885 1.00 96.44 91 ILE A N 1
ATOM 726 C CA . ILE A 1 91 ? 14.287 -8.669 -6.442 1.00 96.44 91 ILE A CA 1
ATOM 727 C C . ILE A 1 91 ? 15.585 -8.810 -5.651 1.00 96.44 91 ILE A C 1
ATOM 729 O O . ILE A 1 91 ? 15.744 -8.160 -4.619 1.00 96.44 91 ILE A O 1
ATOM 733 N N . ALA A 1 92 ? 16.513 -9.648 -6.119 1.00 96.62 92 ALA A N 1
ATOM 734 C CA . ALA A 1 92 ? 17.783 -9.857 -5.440 1.00 96.62 92 ALA A CA 1
ATOM 735 C C . ALA A 1 92 ? 18.546 -8.535 -5.288 1.00 96.62 92 ALA A C 1
ATOM 737 O O . ALA A 1 92 ? 18.975 -8.224 -4.181 1.00 96.62 92 ALA A O 1
ATOM 738 N N . GLN A 1 93 ? 18.628 -7.728 -6.350 1.00 96.56 93 GLN A N 1
ATOM 739 C CA . GLN A 1 93 ? 19.279 -6.414 -6.319 1.00 96.56 93 GLN A CA 1
ATOM 740 C C . GLN A 1 93 ? 18.566 -5.428 -5.386 1.00 96.56 93 GLN A C 1
ATOM 742 O O . GLN A 1 93 ? 19.223 -4.777 -4.573 1.00 96.56 93 GLN A O 1
ATOM 747 N N . LEU A 1 94 ? 17.230 -5.367 -5.442 1.00 96.19 94 LEU A N 1
ATOM 748 C CA . LEU A 1 94 ? 16.420 -4.519 -4.559 1.00 96.19 94 LEU A CA 1
ATOM 749 C C . LEU A 1 94 ? 16.626 -4.842 -3.075 1.00 96.19 94 LEU A C 1
ATOM 751 O O . LEU A 1 94 ? 16.578 -3.945 -2.238 1.00 96.19 94 LEU A O 1
ATOM 755 N N . VAL A 1 95 ? 16.849 -6.114 -2.740 1.00 94.75 95 VAL A N 1
ATOM 756 C CA . VAL A 1 95 ? 17.056 -6.562 -1.357 1.00 94.75 95 VAL A CA 1
ATOM 757 C C . VAL A 1 95 ? 18.521 -6.445 -0.931 1.00 94.75 95 VAL A C 1
ATOM 759 O O . VAL A 1 95 ? 18.794 -6.064 0.206 1.00 94.75 95 VAL A O 1
ATOM 762 N N . SER A 1 96 ? 19.477 -6.769 -1.807 1.00 95.62 96 SER A N 1
ATOM 763 C CA . SER A 1 96 ? 20.904 -6.792 -1.461 1.00 95.62 96 SER A CA 1
ATOM 764 C C . SER A 1 96 ? 21.558 -5.415 -1.484 1.00 95.62 96 SER A C 1
ATOM 766 O O . SER A 1 96 ? 22.544 -5.186 -0.781 1.00 95.62 96 SER A O 1
ATOM 768 N N . SER A 1 97 ? 21.066 -4.513 -2.331 1.00 93.62 97 SER A N 1
ATOM 769 C CA . SER A 1 97 ? 21.706 -3.228 -2.615 1.00 93.62 97 SER A CA 1
ATOM 770 C C . SER A 1 97 ? 20.670 -2.125 -2.870 1.00 93.62 97 SER A C 1
ATOM 772 O O . SER A 1 97 ? 20.741 -1.453 -3.896 1.00 93.62 97 SER A O 1
ATOM 774 N N . PRO A 1 98 ? 19.702 -1.909 -1.956 1.00 93.31 98 PRO A N 1
ATOM 775 C CA . PRO A 1 98 ? 18.672 -0.896 -2.157 1.00 93.31 98 PRO A CA 1
ATOM 776 C C . PRO A 1 98 ? 19.296 0.499 -2.271 1.00 93.31 98 PRO A C 1
ATOM 778 O O . PRO A 1 98 ? 20.150 0.860 -1.454 1.00 93.31 98 PRO A O 1
ATOM 781 N N . PHE A 1 99 ? 18.831 1.294 -3.238 1.00 95.06 99 PHE A N 1
ATOM 782 C CA . PHE A 1 99 ? 19.215 2.699 -3.416 1.00 95.06 99 PHE A CA 1
ATOM 783 C C . PHE A 1 99 ? 20.702 2.905 -3.750 1.00 95.06 99 PHE A C 1
ATOM 785 O O . PHE A 1 99 ? 21.279 3.947 -3.437 1.00 95.06 99 PHE A O 1
ATOM 792 N N . GLN A 1 100 ? 21.342 1.912 -4.377 1.00 92.62 100 GLN A N 1
ATOM 793 C CA . GLN A 1 100 ? 22.743 1.987 -4.815 1.00 92.62 100 GLN A CA 1
ATOM 794 C C . GLN A 1 100 ? 22.896 2.129 -6.343 1.00 92.62 100 GLN A C 1
ATOM 796 O O . GLN A 1 100 ? 24.018 2.121 -6.851 1.00 92.62 100 GLN A O 1
ATOM 801 N N . GLY A 1 101 ? 21.789 2.314 -7.074 1.00 88.88 101 GLY A N 1
ATOM 802 C CA . GLY A 1 101 ? 21.789 2.634 -8.506 1.00 88.88 101 GLY A CA 1
ATOM 803 C C . GLY A 1 101 ? 21.865 1.431 -9.451 1.00 88.88 101 GLY A C 1
ATOM 804 O O . GLY A 1 101 ? 22.095 1.617 -10.642 1.00 88.88 101 GLY A O 1
ATOM 805 N N . GLN A 1 102 ? 21.687 0.204 -8.950 1.00 91.31 102 GLN A N 1
ATOM 806 C CA . GLN A 1 102 ? 21.616 -1.012 -9.776 1.00 91.31 102 GLN A CA 1
ATOM 807 C C . GLN A 1 102 ? 20.243 -1.191 -10.429 1.00 91.31 102 GLN A C 1
ATOM 809 O O . GLN A 1 102 ? 20.135 -1.809 -11.484 1.00 91.31 102 GLN A O 1
ATOM 814 N N . VAL A 1 103 ? 19.201 -0.646 -9.801 1.00 96.12 103 VAL A N 1
ATOM 815 C CA . VAL A 1 103 ? 17.820 -0.709 -10.270 1.00 96.12 103 VAL A CA 1
ATOM 816 C C . VAL A 1 103 ? 17.331 0.702 -10.553 1.00 96.12 103 VAL A C 1
ATOM 818 O O . VAL A 1 103 ? 17.749 1.657 -9.898 1.00 96.12 103 VAL A O 1
ATOM 821 N N . ASN A 1 104 ? 16.428 0.837 -11.526 1.00 97.88 104 ASN A N 1
ATOM 822 C CA . ASN A 1 104 ? 15.813 2.118 -11.833 1.00 97.88 104 ASN A CA 1
ATOM 823 C C . ASN A 1 104 ? 15.231 2.763 -10.551 1.00 97.88 104 ASN A C 1
ATOM 825 O O . ASN A 1 104 ? 14.388 2.148 -9.887 1.00 97.88 104 ASN A O 1
ATOM 829 N N . PRO A 1 105 ? 15.622 4.002 -10.206 1.00 97.94 105 PRO A N 1
ATOM 830 C CA . PRO A 1 105 ? 15.337 4.591 -8.897 1.00 97.94 105 PRO A CA 1
ATOM 831 C C . PRO A 1 105 ? 13.841 4.831 -8.642 1.00 97.94 105 PRO A C 1
ATOM 833 O O . PRO A 1 105 ? 13.395 4.799 -7.494 1.00 97.94 105 PRO A O 1
ATOM 836 N N . LEU A 1 106 ? 13.035 5.023 -9.694 1.00 98.44 106 LEU A N 1
ATOM 837 C CA . LEU A 1 106 ? 11.579 5.140 -9.551 1.00 98.44 106 LEU A CA 1
ATOM 838 C C . LEU A 1 106 ? 10.963 3.798 -9.146 1.00 98.44 106 LEU A C 1
ATOM 840 O O . LEU A 1 106 ? 10.064 3.755 -8.303 1.00 98.44 106 LEU A O 1
ATOM 844 N N . PHE A 1 107 ? 11.480 2.700 -9.703 1.00 98.19 107 PHE A N 1
ATOM 845 C CA . PHE A 1 107 ? 11.046 1.365 -9.319 1.00 98.19 107 PHE A CA 1
ATOM 846 C C . PHE A 1 107 ? 11.512 0.983 -7.913 1.00 98.19 107 PHE A C 1
ATOM 848 O O . PHE A 1 107 ? 10.740 0.380 -7.174 1.00 98.19 107 PHE A O 1
ATOM 855 N N . GLU A 1 108 ? 12.714 1.388 -7.494 1.00 97.62 108 GLU A N 1
ATOM 856 C CA . GLU A 1 108 ? 13.175 1.183 -6.114 1.00 97.62 108 GLU A CA 1
ATOM 857 C C . GLU A 1 108 ? 12.232 1.834 -5.093 1.00 97.62 108 GLU A C 1
ATOM 859 O O . GLU A 1 108 ? 11.836 1.190 -4.115 1.00 97.62 108 GLU A O 1
ATOM 864 N N . ALA A 1 109 ? 11.830 3.091 -5.328 1.00 98.31 109 ALA A N 1
ATOM 865 C CA . ALA A 1 109 ? 10.886 3.793 -4.459 1.00 98.31 109 ALA A CA 1
ATOM 866 C C . ALA A 1 109 ? 9.515 3.098 -4.416 1.00 98.31 109 ALA A C 1
ATOM 868 O O . ALA A 1 109 ? 8.916 2.946 -3.346 1.00 98.31 109 ALA A O 1
ATOM 869 N N . LEU A 1 110 ? 9.031 2.642 -5.573 1.00 98.31 110 LEU A N 1
ATOM 870 C CA . LEU A 1 110 ? 7.765 1.927 -5.711 1.00 98.31 110 LEU A CA 1
ATOM 871 C C . LEU A 1 110 ? 7.790 0.569 -5.002 1.00 98.31 110 LEU A C 1
ATOM 873 O O . LEU A 1 110 ? 6.882 0.251 -4.237 1.00 98.31 110 LEU A O 1
ATOM 877 N N . PHE A 1 111 ? 8.837 -0.223 -5.209 1.00 97.25 111 PHE A N 1
ATOM 878 C CA . PHE A 1 111 ? 8.971 -1.540 -4.599 1.00 97.25 111 PHE A CA 1
ATOM 879 C C . PHE A 1 111 ? 9.072 -1.439 -3.074 1.00 97.25 111 PHE A C 1
ATOM 881 O O . PHE A 1 111 ? 8.357 -2.131 -2.354 1.00 97.25 111 PHE A O 1
ATOM 888 N N . ASN A 1 112 ? 9.883 -0.513 -2.557 1.00 97.81 112 ASN A N 1
ATOM 889 C CA . ASN A 1 112 ? 9.993 -0.297 -1.113 1.00 97.81 112 ASN A CA 1
ATOM 890 C C . ASN A 1 112 ? 8.700 0.275 -0.500 1.00 97.81 112 ASN A C 1
ATOM 892 O O . ASN A 1 112 ? 8.394 0.005 0.665 1.00 97.81 112 ASN A O 1
ATOM 896 N N . SER A 1 113 ? 7.883 0.986 -1.285 1.00 98.31 113 SER A N 1
ATOM 897 C CA . SER A 1 113 ? 6.541 1.414 -0.867 1.00 98.31 113 SER A CA 1
ATOM 898 C C . SER A 1 113 ? 5.623 0.224 -0.550 1.00 98.31 113 SER A C 1
ATOM 900 O O . SER A 1 113 ? 4.810 0.310 0.373 1.00 98.31 113 SER A O 1
ATOM 902 N N . LEU A 1 114 ? 5.795 -0.915 -1.232 1.00 96.38 114 LEU A N 1
ATOM 903 C CA . LEU A 1 114 ? 5.060 -2.154 -0.950 1.00 96.38 114 LEU A CA 1
ATOM 904 C C . LEU A 1 114 ? 5.497 -2.850 0.346 1.00 96.38 114 LEU A C 1
ATOM 906 O O . LEU A 1 114 ? 4.788 -3.729 0.820 1.00 96.38 114 LEU A O 1
ATOM 910 N N . GLY A 1 115 ? 6.600 -2.436 0.975 1.00 94.06 115 GLY A N 1
ATOM 911 C CA . GLY A 1 115 ? 6.905 -2.809 2.361 1.00 94.06 115 GLY A CA 1
ATOM 912 C C . GLY A 1 115 ? 6.151 -1.948 3.382 1.00 94.06 115 GLY A C 1
ATOM 913 O O . GLY A 1 115 ? 5.745 -2.424 4.442 1.00 94.06 115 GLY A O 1
ATOM 914 N N . VAL A 1 116 ? 5.918 -0.673 3.061 1.00 98.25 116 VAL A N 1
ATOM 915 C CA . VAL A 1 116 ? 5.243 0.281 3.955 1.00 98.25 116 VAL A CA 1
ATOM 916 C C . VAL A 1 116 ? 3.731 0.070 3.958 1.00 98.25 116 VAL A C 1
ATOM 918 O O . VAL A 1 116 ? 3.106 0.044 5.018 1.00 98.25 116 VAL A O 1
ATOM 921 N N . VAL A 1 117 ? 3.128 -0.096 2.781 1.00 98.00 117 VAL A N 1
ATOM 922 C CA . VAL A 1 117 ? 1.668 -0.149 2.615 1.00 98.00 117 VAL A CA 1
ATOM 923 C C . VAL A 1 117 ? 1.007 -1.293 3.401 1.00 98.00 117 VAL A C 1
ATOM 925 O O . VAL A 1 117 ? 0.050 -1.017 4.129 1.00 98.00 117 VAL A O 1
ATOM 928 N N . PRO A 1 118 ? 1.497 -2.545 3.360 1.00 97.06 118 PRO A N 1
ATOM 929 C CA . PRO A 1 118 ? 1.000 -3.617 4.219 1.00 97.06 118 PRO A CA 1
ATOM 930 C C . PRO A 1 118 ? 1.109 -3.299 5.711 1.00 97.06 118 PRO A C 1
ATOM 932 O O . PRO A 1 118 ? 0.187 -3.599 6.466 1.00 97.06 118 PRO A O 1
ATOM 935 N N . MET A 1 119 ? 2.187 -2.642 6.154 1.00 98.19 119 MET A N 1
ATOM 936 C CA . MET A 1 119 ? 2.323 -2.235 7.556 1.00 98.19 119 MET A CA 1
ATOM 937 C C . MET A 1 119 ? 1.284 -1.176 7.939 1.00 98.19 119 MET A C 1
ATOM 939 O O . MET A 1 119 ? 0.688 -1.253 9.013 1.00 98.19 119 MET A O 1
ATOM 943 N N . VAL A 1 120 ? 0.998 -0.229 7.043 1.00 98.50 120 VAL A N 1
ATOM 944 C CA . VAL A 1 120 ? -0.093 0.733 7.239 1.00 98.50 120 VAL A CA 1
ATOM 945 C C . VAL A 1 120 ? -1.432 0.006 7.359 1.00 98.50 120 VAL A C 1
ATOM 947 O O . VAL A 1 120 ? -2.173 0.237 8.314 1.00 98.50 120 VAL A O 1
ATOM 950 N N . TYR A 1 121 ? -1.726 -0.933 6.457 1.00 98.19 121 TYR A N 1
ATOM 951 C CA . TYR A 1 121 ? -2.923 -1.768 6.560 1.00 98.19 121 TYR A CA 1
ATOM 952 C C . TYR A 1 121 ? -2.959 -2.590 7.855 1.00 98.19 121 TYR A C 1
ATOM 954 O O . TYR A 1 121 ? -4.034 -2.761 8.428 1.00 98.19 121 TYR A O 1
ATOM 962 N N . ALA A 1 122 ? -1.813 -3.043 8.371 1.00 97.88 122 ALA A N 1
ATOM 963 C CA . ALA A 1 122 ? -1.735 -3.706 9.671 1.00 97.88 122 ALA A CA 1
ATOM 964 C C . ALA A 1 122 ? -2.212 -2.772 10.789 1.00 97.88 122 ALA A C 1
ATOM 966 O O . ALA A 1 122 ? -3.079 -3.149 11.580 1.00 97.88 122 ALA A O 1
ATOM 967 N N . CYS A 1 123 ? -1.688 -1.545 10.824 1.00 97.81 123 CYS A N 1
ATOM 968 C CA . CYS A 1 123 ? -2.063 -0.519 11.795 1.00 97.81 123 CYS A CA 1
ATOM 969 C C . CYS A 1 123 ? -3.538 -0.117 11.716 1.00 97.81 123 CYS A C 1
ATOM 971 O O . CYS A 1 123 ? -4.126 0.221 12.741 1.00 97.81 123 CYS A O 1
ATOM 973 N N . LEU A 1 124 ? -4.139 -0.153 10.526 1.00 97.25 124 LEU A N 1
ATOM 974 C CA . LEU A 1 124 ? -5.547 0.189 10.332 1.00 97.25 124 LEU A CA 1
ATOM 975 C C . LEU A 1 124 ? -6.477 -0.979 10.679 1.00 97.25 124 LEU A C 1
ATOM 977 O O . LEU A 1 124 ? -7.463 -0.787 11.380 1.00 97.25 124 LEU A O 1
ATOM 981 N N . LEU A 1 125 ? -6.186 -2.193 10.206 1.00 96.31 125 LEU A N 1
ATOM 982 C CA . LEU A 1 125 ? -7.142 -3.308 10.209 1.00 96.31 125 LEU A CA 1
ATOM 983 C C . LEU A 1 125 ? -7.014 -4.218 11.434 1.00 96.31 125 LEU A C 1
ATOM 985 O O . LEU A 1 125 ? -8.014 -4.726 11.938 1.00 96.31 125 LEU A O 1
ATOM 989 N N . VAL A 1 126 ? -5.795 -4.442 11.933 1.00 95.88 126 VAL A N 1
ATOM 990 C CA . VAL A 1 126 ? -5.555 -5.404 13.020 1.00 95.88 126 VAL A CA 1
ATOM 991 C C . VAL A 1 126 ? -6.198 -5.000 14.354 1.00 95.88 126 VAL A C 1
ATOM 993 O O . VAL A 1 126 ? -6.701 -5.909 15.017 1.00 95.88 126 VAL A O 1
ATOM 996 N N . PRO A 1 127 ? -6.247 -3.714 14.765 1.00 93.81 127 PRO A N 1
ATOM 997 C CA . PRO A 1 127 ? -6.930 -3.316 16.001 1.00 93.81 127 PRO A CA 1
ATOM 998 C C . PRO A 1 127 ? -8.418 -3.683 16.038 1.00 93.81 127 PRO A C 1
ATOM 1000 O O . PRO A 1 127 ? -8.931 -4.040 17.093 1.00 93.81 127 PRO A O 1
ATOM 1003 N N . GLY A 1 128 ? -9.105 -3.635 14.891 1.00 88.00 128 GLY A N 1
ATOM 1004 C CA . GLY A 1 128 ? -10.502 -4.067 14.764 1.00 88.00 128 GLY A CA 1
ATOM 1005 C C . GLY A 1 128 ? -10.685 -5.579 14.581 1.00 88.00 128 GLY A C 1
ATOM 1006 O O . GLY 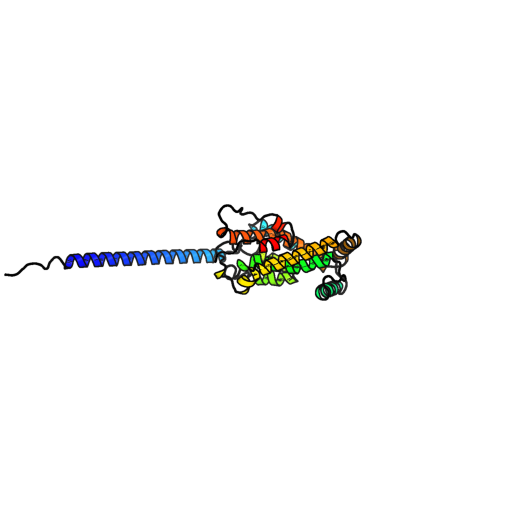A 1 128 ? -11.814 -6.061 14.585 1.00 88.00 128 GLY A O 1
ATOM 1007 N N . GLY A 1 129 ? -9.598 -6.333 14.401 1.00 84.06 129 GLY A N 1
ATOM 1008 C CA . GLY A 1 129 ? -9.624 -7.784 14.216 1.00 84.06 129 GLY A CA 1
ATOM 1009 C C . GLY A 1 129 ? -9.637 -8.580 15.526 1.00 84.06 129 GLY A C 1
ATOM 1010 O O . GLY A 1 129 ? -9.872 -8.055 16.610 1.00 84.06 129 GLY A O 1
ATOM 1011 N N . GLY A 1 130 ? -9.340 -9.881 15.434 1.00 77.88 130 GLY A N 1
ATOM 1012 C CA . GLY A 1 130 ? -9.250 -10.775 16.597 1.00 77.88 130 GLY A CA 1
ATOM 1013 C C . GLY A 1 130 ? -10.585 -11.434 16.932 1.00 77.88 130 GLY A C 1
ATOM 1014 O O . GLY A 1 130 ? -11.241 -11.957 16.035 1.00 77.88 130 GLY A O 1
ATOM 1015 N N . GLU A 1 131 ? -10.991 -11.410 18.204 1.00 71.50 131 GLU A N 1
ATOM 1016 C CA . GLU A 1 131 ? -12.229 -12.056 18.686 1.00 71.50 131 GLU A CA 1
ATOM 1017 C C . GLU A 1 131 ? -13.495 -11.528 18.001 1.00 71.50 131 GLU A C 1
ATOM 1019 O O . GLU A 1 131 ? -14.486 -12.240 17.885 1.00 71.50 131 GLU A O 1
ATOM 1024 N N . LYS A 1 132 ? -13.446 -10.303 17.468 1.00 75.12 132 LYS A N 1
ATOM 1025 C CA . LYS A 1 132 ? -14.549 -9.701 16.709 1.00 75.12 132 LYS A CA 1
ATOM 1026 C C . LYS A 1 132 ? -14.624 -10.166 15.252 1.00 75.12 132 LYS A C 1
ATOM 1028 O O . LYS A 1 132 ? -15.658 -10.004 14.612 1.00 75.12 132 LYS A O 1
ATOM 1033 N N . GLN A 1 133 ? -13.554 -10.771 14.735 1.00 80.62 133 GLN A N 1
ATOM 1034 C CA . GLN A 1 133 ? -13.471 -11.357 13.392 1.00 80.62 133 GLN A CA 1
ATOM 1035 C C . GLN A 1 133 ? -12.757 -12.725 13.430 1.00 80.62 133 GLN A C 1
ATOM 1037 O O . GLN A 1 133 ? -11.723 -12.910 12.780 1.00 80.62 133 GLN A O 1
ATOM 1042 N N . PRO A 1 134 ? -13.277 -13.717 14.177 1.00 73.56 134 PRO A N 1
ATOM 1043 C CA . PRO A 1 134 ? -12.535 -14.945 14.462 1.00 73.56 134 PRO A CA 1
ATOM 1044 C C . PRO A 1 134 ? -12.298 -15.795 13.205 1.00 73.56 134 PRO A C 1
ATOM 1046 O O . PRO A 1 134 ? -11.256 -16.434 13.082 1.00 73.56 134 PRO A O 1
ATOM 1049 N N . LYS A 1 135 ? -13.235 -15.760 12.247 1.00 81.38 135 LYS A N 1
ATOM 1050 C CA . LYS A 1 135 ? -13.166 -16.516 10.984 1.00 81.38 135 LYS A CA 1
ATOM 1051 C C . LYS A 1 135 ? -12.246 -15.886 9.938 1.00 81.38 135 LYS A C 1
ATOM 1053 O O . LYS A 1 135 ? -11.800 -16.579 9.031 1.00 81.38 135 LYS A O 1
ATOM 1058 N N . LEU A 1 136 ? -11.990 -14.582 10.035 1.00 86.00 136 LEU A N 1
ATOM 1059 C CA . LEU A 1 136 ? -11.291 -13.831 9.000 1.00 86.00 136 LEU A CA 1
ATOM 1060 C C . LEU A 1 136 ? -10.317 -12.853 9.658 1.00 86.00 136 LEU A C 1
ATOM 1062 O O . LEU A 1 136 ? -10.582 -11.663 9.791 1.00 86.00 136 LEU A O 1
ATOM 1066 N N . GLN A 1 137 ? -9.194 -13.383 10.144 1.00 89.69 137 GLN A N 1
ATOM 1067 C CA . GLN A 1 137 ? -8.244 -12.581 10.907 1.00 89.69 137 GLN A CA 1
ATOM 1068 C C . GLN A 1 137 ? -7.390 -11.697 9.979 1.00 89.69 137 GLN A C 1
ATOM 1070 O O . GLN A 1 137 ? -6.647 -12.241 9.157 1.00 89.69 137 GLN A O 1
ATOM 1075 N N . PRO A 1 138 ? -7.382 -10.358 10.149 1.00 93.06 138 PRO A N 1
ATOM 1076 C CA . PRO A 1 138 ? -6.620 -9.446 9.286 1.00 93.06 138 PRO A CA 1
ATOM 1077 C C . PRO A 1 138 ? -5.126 -9.758 9.247 1.00 93.06 138 PRO A C 1
ATOM 1079 O O . PRO A 1 138 ? -4.486 -9.595 8.216 1.00 93.06 138 PRO A O 1
ATOM 1082 N N . LYS A 1 139 ? -4.564 -10.230 10.366 1.00 93.38 139 LYS A N 1
ATOM 1083 C CA . LYS A 1 139 ? -3.123 -10.471 10.530 1.00 93.38 139 LYS A CA 1
ATOM 1084 C C . LYS A 1 139 ? -2.562 -11.406 9.455 1.00 93.38 139 LYS A C 1
ATOM 1086 O O . LYS A 1 139 ? -1.467 -11.160 8.963 1.00 93.38 139 LYS A O 1
ATOM 1091 N N . PHE A 1 140 ? -3.315 -12.443 9.079 1.00 92.81 140 PHE A N 1
ATOM 1092 C CA . PHE A 1 140 ? -2.896 -13.397 8.051 1.00 92.81 140 PHE A CA 1
ATOM 1093 C C . PHE A 1 140 ? -2.841 -12.739 6.669 1.00 92.81 140 PHE A C 1
ATOM 1095 O O . PHE A 1 140 ? -1.817 -12.794 5.997 1.00 92.81 140 PHE A O 1
ATOM 1102 N N . PHE A 1 141 ? -3.920 -12.064 6.271 1.00 96.06 141 PHE A N 1
ATOM 1103 C CA . PHE A 1 141 ? -4.029 -11.441 4.951 1.00 96.06 141 PHE A CA 1
ATOM 1104 C C . PHE A 1 141 ? -3.086 -10.249 4.787 1.00 96.06 141 PHE A C 1
ATOM 1106 O O . PHE A 1 141 ? -2.467 -10.093 3.739 1.00 96.06 141 PHE A O 1
ATOM 1113 N N . VAL A 1 142 ? -2.912 -9.451 5.842 1.00 96.06 142 VAL A N 1
ATOM 1114 C CA . VAL A 1 142 ? -1.928 -8.366 5.858 1.00 96.06 142 VAL A CA 1
ATOM 1115 C C . VAL A 1 142 ? -0.503 -8.922 5.813 1.00 96.06 142 VAL A C 1
ATOM 1117 O O . VAL A 1 142 ? 0.305 -8.436 5.029 1.00 96.06 142 VAL A O 1
ATOM 1120 N N . GLY A 1 143 ? -0.194 -9.975 6.576 1.00 96.19 143 GLY A N 1
ATOM 1121 C CA . GLY A 1 143 ? 1.110 -10.639 6.507 1.00 96.19 143 GLY A CA 1
ATOM 1122 C C . GLY A 1 143 ? 1.414 -11.177 5.105 1.00 96.19 143 GLY A C 1
ATOM 1123 O O . GLY A 1 143 ? 2.477 -10.907 4.555 1.00 96.19 143 GLY A O 1
ATOM 1124 N N . ALA A 1 144 ? 0.451 -11.859 4.483 1.00 97.25 144 ALA A N 1
ATOM 1125 C CA . ALA A 1 144 ? 0.574 -12.355 3.114 1.00 97.25 144 ALA A CA 1
ATOM 1126 C C . ALA A 1 144 ? 0.699 -11.224 2.073 1.00 97.25 144 ALA A C 1
ATOM 1128 O O . ALA A 1 144 ? 1.356 -11.406 1.047 1.00 97.25 144 ALA A O 1
ATOM 1129 N N . SER A 1 145 ? 0.125 -10.044 2.337 1.00 97.56 145 SER A N 1
ATOM 1130 C CA . SER A 1 145 ? 0.198 -8.894 1.425 1.00 97.56 145 SER A CA 1
ATOM 1131 C C . SER A 1 145 ? 1.599 -8.292 1.283 1.00 97.56 145 SER A C 1
ATOM 1133 O O . SER A 1 145 ? 1.852 -7.624 0.290 1.00 97.56 145 SER A O 1
ATOM 1135 N N . PHE A 1 146 ? 2.545 -8.592 2.182 1.00 95.81 146 PHE A N 1
ATOM 1136 C CA . PHE A 1 146 ? 3.955 -8.230 1.964 1.00 95.81 146 PHE A CA 1
ATOM 1137 C C . PHE A 1 146 ? 4.566 -8.926 0.741 1.00 95.81 146 PHE A C 1
ATOM 1139 O O . PHE A 1 146 ? 5.483 -8.387 0.134 1.00 95.81 146 PHE A O 1
ATOM 1146 N N . ALA A 1 147 ? 4.071 -10.114 0.382 1.00 95.19 147 ALA A N 1
ATOM 1147 C CA . ALA A 1 147 ? 4.544 -10.865 -0.780 1.00 95.19 147 ALA A CA 1
ATOM 1148 C C . ALA A 1 147 ? 3.570 -10.789 -1.963 1.00 95.19 147 ALA A C 1
ATOM 1150 O O . ALA A 1 147 ? 3.990 -10.740 -3.114 1.00 95.19 147 ALA A O 1
ATOM 1151 N N . LEU A 1 148 ? 2.265 -10.814 -1.680 1.00 97.00 148 LEU A N 1
ATOM 1152 C CA . LEU A 1 148 ? 1.215 -10.935 -2.693 1.00 97.00 148 LEU A CA 1
ATOM 1153 C C . LEU A 1 148 ? 0.442 -9.632 -2.933 1.00 97.00 148 LEU A C 1
ATOM 1155 O O . LEU A 1 148 ? -0.452 -9.610 -3.776 1.00 97.00 148 LEU A O 1
ATOM 1159 N N . GLY A 1 149 ? 0.720 -8.572 -2.174 1.00 97.50 149 GLY A N 1
ATOM 1160 C CA . GLY A 1 149 ? 0.010 -7.305 -2.298 1.00 97.50 149 GLY A CA 1
ATOM 1161 C C . GLY A 1 149 ? -1.501 -7.443 -2.100 1.00 97.50 149 GLY A C 1
ATOM 1162 O O . GLY A 1 149 ? -2.000 -8.183 -1.238 1.00 97.50 149 GLY A O 1
ATOM 1163 N N . PHE A 1 150 ? -2.254 -6.750 -2.943 1.00 98.12 150 PHE A N 1
ATOM 1164 C CA . PHE A 1 150 ? -3.707 -6.775 -2.978 1.00 98.12 150 PHE A CA 1
ATOM 1165 C C . PHE A 1 150 ? -4.293 -8.130 -3.383 1.00 98.12 150 PHE A C 1
ATOM 1167 O O . PHE A 1 150 ? -5.452 -8.391 -3.060 1.00 98.12 150 PHE A O 1
ATOM 1174 N N . PHE A 1 151 ? -3.532 -9.039 -4.007 1.00 98.00 151 PHE A N 1
ATOM 1175 C CA . PHE A 1 151 ? -4.039 -10.394 -4.250 1.00 98.00 151 PHE A CA 1
ATOM 1176 C C . PHE A 1 151 ? -4.395 -11.110 -2.947 1.00 98.00 151 PHE A C 1
ATOM 1178 O O . PHE A 1 151 ? -5.415 -11.796 -2.894 1.00 98.00 151 PHE A O 1
ATOM 1185 N N . ALA A 1 152 ? -3.600 -10.903 -1.891 1.00 97.31 152 ALA A N 1
ATOM 1186 C CA . ALA A 1 152 ? -3.896 -11.422 -0.560 1.00 97.31 152 ALA A CA 1
ATOM 1187 C C . ALA A 1 152 ? -4.899 -10.547 0.199 1.00 97.31 152 ALA A C 1
ATOM 1189 O O . ALA A 1 152 ? -5.801 -11.070 0.852 1.00 97.31 152 ALA A O 1
ATOM 1190 N N . LEU A 1 153 ? -4.759 -9.220 0.133 1.00 97.12 153 LEU A N 1
ATOM 1191 C CA . LEU A 1 153 ? -5.569 -8.324 0.960 1.00 97.12 153 LEU A CA 1
ATOM 1192 C C . LEU A 1 153 ? -6.996 -8.115 0.423 1.00 97.12 153 LEU A C 1
ATOM 1194 O O . LEU A 1 153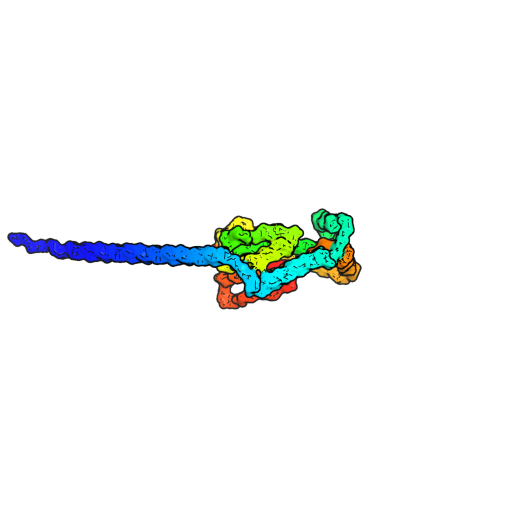 ? -7.932 -7.965 1.206 1.00 97.12 153 LEU A O 1
ATOM 1198 N N . GLY A 1 154 ? -7.188 -8.133 -0.896 1.00 97.00 154 GLY A N 1
ATOM 1199 C CA . GLY A 1 154 ? -8.474 -7.900 -1.555 1.00 97.00 154 GLY A CA 1
ATOM 1200 C C . GLY A 1 154 ? -9.590 -8.831 -1.067 1.00 97.00 154 GLY A C 1
ATOM 1201 O O . GLY A 1 154 ? -10.600 -8.322 -0.578 1.00 97.00 154 GLY A O 1
ATOM 1202 N N . PRO A 1 155 ? -9.421 -10.170 -1.090 1.00 94.81 155 PRO A N 1
ATOM 1203 C CA . PRO A 1 155 ? -10.444 -11.107 -0.622 1.00 94.81 155 PRO A CA 1
ATOM 1204 C C . PRO A 1 155 ? -10.860 -10.855 0.831 1.00 94.81 155 PRO A C 1
ATOM 1206 O O . PRO A 1 155 ? -12.041 -10.946 1.165 1.00 94.81 155 PRO A O 1
ATOM 1209 N N . TYR A 1 156 ? -9.905 -10.469 1.684 1.00 94.88 156 TYR A N 1
ATOM 1210 C CA . TYR A 1 156 ? -10.186 -10.076 3.062 1.00 94.88 156 TYR A CA 1
ATOM 1211 C C . TYR A 1 156 ? -11.064 -8.826 3.137 1.00 94.88 156 TYR A C 1
ATOM 1213 O O . TYR A 1 156 ? -12.078 -8.826 3.832 1.00 94.88 156 TYR A O 1
ATOM 1221 N N . LEU A 1 157 ? -10.692 -7.767 2.415 1.00 95.12 157 LEU A N 1
ATOM 1222 C CA . LEU A 1 157 ? -11.429 -6.503 2.413 1.00 95.12 157 LEU A CA 1
ATOM 1223 C C . LEU A 1 157 ? -12.843 -6.642 1.834 1.00 95.12 157 LEU A C 1
ATOM 1225 O O . LEU A 1 157 ? -13.744 -5.941 2.287 1.00 95.12 157 LEU A O 1
ATOM 1229 N N . ILE A 1 158 ? -13.043 -7.562 0.889 1.00 94.81 158 ILE A N 1
ATOM 1230 C CA . ILE A 1 158 ? -14.351 -7.862 0.292 1.00 94.81 158 ILE A CA 1
ATOM 1231 C C . ILE A 1 158 ? -15.248 -8.607 1.289 1.00 94.81 158 ILE A C 1
ATOM 1233 O O . ILE A 1 158 ? -16.408 -8.246 1.461 1.00 94.81 158 ILE A O 1
ATOM 1237 N N . ALA A 1 159 ? -14.723 -9.646 1.945 1.00 91.44 159 ALA A N 1
ATOM 1238 C CA . ALA A 1 159 ? -15.539 -10.577 2.725 1.00 91.44 159 ALA A CA 1
ATOM 1239 C C . ALA A 1 159 ? -15.750 -10.174 4.195 1.00 91.44 159 ALA A C 1
ATOM 1241 O O . ALA A 1 159 ? -16.666 -10.683 4.844 1.00 91.44 159 ALA A O 1
ATOM 1242 N N . ARG A 1 160 ? -14.897 -9.311 4.760 1.00 90.44 160 ARG A N 1
ATOM 1243 C CA . ARG A 1 160 ? -14.961 -8.958 6.186 1.00 90.44 160 ARG A CA 1
ATOM 1244 C C . ARG A 1 160 ? -16.132 -8.030 6.516 1.00 90.44 160 ARG A C 1
ATOM 1246 O O . ARG A 1 160 ? -16.404 -7.070 5.797 1.00 90.44 160 ARG A O 1
ATOM 1253 N N . THR A 1 161 ? -16.688 -8.207 7.710 1.00 86.81 161 THR A N 1
ATOM 1254 C CA . THR A 1 161 ? -17.553 -7.209 8.355 1.00 86.81 161 THR A CA 1
ATOM 1255 C C . THR A 1 161 ? -16.698 -6.128 9.023 1.00 86.81 161 THR A C 1
ATOM 1257 O O . THR A 1 161 ? -15.852 -6.476 9.852 1.00 86.81 161 THR A O 1
ATOM 1260 N N . PRO A 1 162 ? -16.871 -4.830 8.722 1.00 86.62 162 PRO A N 1
ATOM 1261 C CA . PRO A 1 162 ? -16.200 -3.752 9.449 1.00 86.62 162 PRO A CA 1
ATOM 1262 C C . PRO A 1 162 ? -16.479 -3.801 10.948 1.00 86.62 162 PRO A C 1
ATOM 1264 O O . PRO A 1 162 ? -17.620 -3.955 11.374 1.00 86.62 162 PRO A O 1
ATOM 1267 N N . VAL A 1 163 ? -15.434 -3.630 11.755 1.00 88.38 163 VAL A N 1
ATOM 1268 C CA . VAL A 1 163 ? -15.562 -3.518 13.210 1.00 88.38 163 VAL A CA 1
ATOM 1269 C C . VAL A 1 163 ? -15.308 -2.070 13.589 1.00 88.38 163 VAL A C 1
ATOM 1271 O O . VAL A 1 163 ? -14.163 -1.615 13.563 1.00 88.38 163 VAL A O 1
ATOM 1274 N N . ILE A 1 164 ? -16.383 -1.348 13.900 1.00 87.31 164 ILE A N 1
ATOM 1275 C CA . ILE A 1 164 ? -16.343 0.088 14.211 1.00 87.31 164 ILE A CA 1
ATOM 1276 C C . ILE A 1 164 ? -16.469 0.333 15.720 1.00 87.31 164 ILE A C 1
ATOM 1278 O O . ILE A 1 164 ? -15.792 1.193 16.261 1.00 87.31 164 ILE A O 1
ATOM 1282 N N . ASN A 1 165 ? -17.267 -0.462 16.436 1.00 85.31 165 ASN A N 1
ATOM 1283 C CA . ASN A 1 165 ? -17.585 -0.186 17.838 1.00 85.31 165 ASN A CA 1
ATOM 1284 C C . ASN A 1 165 ? -16.870 -1.117 18.826 1.00 85.31 165 ASN A C 1
ATOM 1286 O O . ASN A 1 165 ? -16.547 -2.274 18.530 1.00 85.31 165 ASN A O 1
ATOM 1290 N N . GLY A 1 166 ? -16.654 -0.604 20.041 1.00 83.56 166 GLY A N 1
ATOM 1291 C CA . GLY A 1 166 ? -16.187 -1.354 21.212 1.00 83.56 166 GLY A CA 1
ATOM 1292 C C . GLY A 1 166 ? -14.733 -1.829 21.148 1.00 83.56 166 GLY A C 1
ATOM 1293 O O . GLY A 1 166 ? -14.393 -2.816 21.803 1.00 83.56 166 GLY A O 1
ATOM 1294 N N . VAL A 1 167 ? -13.902 -1.252 20.279 1.00 89.62 167 VAL A N 1
ATOM 1295 C CA . VAL A 1 167 ? -12.465 -1.554 20.220 1.00 89.62 167 VAL A CA 1
ATOM 1296 C C . VAL A 1 167 ? -11.764 -0.681 21.251 1.00 89.62 167 VAL A C 1
ATOM 1298 O O . VAL A 1 167 ? -11.758 0.537 21.122 1.00 89.62 167 VAL A O 1
ATOM 1301 N N . LYS A 1 168 ? -11.179 -1.314 22.268 1.00 90.75 168 LYS A N 1
ATOM 1302 C CA . LYS A 1 168 ? -10.449 -0.637 23.341 1.00 90.75 168 LYS A CA 1
ATOM 1303 C C . LYS A 1 168 ? -8.993 -1.042 23.339 1.00 90.75 168 LYS A C 1
ATOM 1305 O O . LYS A 1 168 ? -8.676 -2.209 23.103 1.00 90.75 168 LYS A O 1
ATOM 1310 N N . LYS A 1 169 ? -8.117 -0.099 23.662 1.00 91.12 169 LYS A N 1
ATOM 1311 C CA . LYS A 1 169 ? -6.669 -0.291 23.716 1.00 91.12 169 LYS A CA 1
ATOM 1312 C C . LYS A 1 169 ? -6.262 -1.323 24.769 1.00 91.12 169 LYS A C 1
ATOM 1314 O O . LYS A 1 169 ? -5.310 -2.070 24.541 1.00 91.12 169 LYS A O 1
ATOM 1319 N N . SER A 1 170 ? -6.984 -1.418 25.889 1.00 90.88 170 SER A N 1
ATOM 1320 C CA . SER A 1 170 ? -6.767 -2.450 26.918 1.00 90.88 170 SER A CA 1
ATOM 1321 C C . SER A 1 170 ? -7.029 -3.881 26.436 1.00 90.88 170 SER A C 1
ATOM 1323 O O . SER A 1 170 ? -6.366 -4.801 26.909 1.00 90.88 170 SER A O 1
ATOM 1325 N N . ASN A 1 171 ? -7.917 -4.063 25.454 1.00 90.62 171 ASN A N 1
ATOM 1326 C CA . ASN A 1 171 ? -8.286 -5.374 24.908 1.00 90.62 171 ASN A CA 1
ATOM 1327 C C . ASN A 1 171 ? -7.346 -5.847 23.784 1.00 90.62 171 ASN A C 1
ATOM 1329 O O . ASN A 1 171 ? -7.480 -6.964 23.283 1.00 90.62 171 ASN A O 1
ATOM 1333 N N . LEU A 1 172 ? -6.405 -5.004 23.347 1.00 92.38 172 LEU A N 1
ATOM 1334 C CA . LEU A 1 172 ? -5.485 -5.334 22.263 1.00 92.38 172 LEU A CA 1
ATOM 1335 C C . LEU A 1 172 ? -4.339 -6.226 22.751 1.00 92.38 172 LEU A C 1
ATOM 1337 O O . LEU A 1 172 ? -3.729 -5.990 23.793 1.00 92.38 172 LEU A O 1
ATOM 1341 N N . GLY A 1 173 ? -3.972 -7.213 21.930 1.00 92.69 173 GLY A N 1
ATOM 1342 C CA . GLY A 1 173 ? -2.779 -8.026 22.165 1.00 92.69 173 GLY A CA 1
ATOM 1343 C C . GLY A 1 173 ? -1.486 -7.198 22.126 1.00 92.69 173 GLY A C 1
ATOM 1344 O O . GLY A 1 173 ? -1.429 -6.137 21.500 1.00 92.69 173 GLY A O 1
ATOM 1345 N N . PHE A 1 174 ? -0.421 -7.721 22.742 1.00 94.12 174 PHE A N 1
ATOM 1346 C CA . PHE A 1 174 ? 0.848 -7.008 22.954 1.00 94.12 174 PHE A CA 1
ATOM 1347 C C . PHE A 1 174 ? 1.416 -6.344 21.688 1.00 94.12 174 PHE A C 1
ATOM 1349 O O . PHE A 1 174 ? 1.761 -5.166 21.719 1.00 94.12 174 PHE A O 1
ATOM 1356 N N . ILE A 1 175 ? 1.485 -7.070 20.568 1.00 94.75 175 ILE A N 1
ATOM 1357 C CA . ILE A 1 175 ? 2.021 -6.541 19.303 1.00 94.75 175 ILE A CA 1
ATOM 1358 C C . ILE A 1 175 ? 1.156 -5.397 18.768 1.00 94.75 175 ILE A C 1
ATOM 1360 O O . ILE A 1 175 ? 1.669 -4.348 18.388 1.00 94.75 175 ILE A O 1
ATOM 1364 N N . THR A 1 176 ? -0.166 -5.566 18.769 1.00 95.06 176 THR A N 1
ATOM 1365 C CA . THR A 1 176 ? -1.085 -4.542 18.266 1.00 95.06 176 THR A CA 1
ATOM 1366 C C . THR A 1 176 ? -1.010 -3.281 19.124 1.00 95.06 176 THR A C 1
ATOM 1368 O O . THR A 1 176 ? -0.852 -2.191 18.585 1.00 95.06 176 THR A O 1
ATOM 1371 N N . LYS A 1 177 ? -1.025 -3.432 20.453 1.00 95.25 177 LYS A N 1
ATOM 1372 C CA . LYS A 1 177 ? -0.966 -2.314 21.400 1.00 95.25 177 LYS A CA 1
ATOM 1373 C C . LYS A 1 177 ? 0.363 -1.552 21.359 1.00 95.25 177 LYS A C 1
ATOM 1375 O O . LYS A 1 177 ? 0.356 -0.329 21.413 1.00 95.25 177 LYS A O 1
ATOM 1380 N N . ASN A 1 178 ? 1.493 -2.257 21.294 1.00 95.88 178 ASN A N 1
ATOM 1381 C CA . ASN A 1 178 ? 2.814 -1.642 21.484 1.00 95.88 178 ASN A CA 1
ATOM 1382 C C . ASN A 1 178 ? 3.561 -1.338 20.180 1.00 95.88 178 ASN A C 1
ATOM 1384 O O . ASN A 1 178 ? 4.495 -0.542 20.199 1.00 95.88 178 ASN A O 1
ATOM 1388 N N . ILE A 1 179 ? 3.181 -1.960 19.060 1.00 96.44 179 ILE A N 1
ATOM 1389 C CA . ILE A 1 179 ? 3.829 -1.747 17.758 1.00 96.44 179 ILE A CA 1
ATOM 1390 C C . ILE A 1 179 ? 2.858 -1.060 16.802 1.00 96.44 179 ILE A C 1
ATOM 1392 O O . ILE A 1 179 ? 3.131 0.045 16.342 1.00 96.44 179 ILE A O 1
ATOM 1396 N N . LEU A 1 180 ? 1.698 -1.668 16.540 1.00 97.12 180 LEU A N 1
ATOM 1397 C CA . LEU A 1 180 ? 0.776 -1.163 15.516 1.00 97.12 180 LEU A CA 1
ATOM 1398 C C . LEU A 1 180 ? 0.079 0.144 15.927 1.00 97.12 180 LEU A C 1
ATOM 1400 O O . LEU A 1 180 ? -0.132 1.013 15.085 1.00 97.12 180 LEU A O 1
ATOM 1404 N N . GLU A 1 181 ? -0.219 0.322 17.214 1.00 96.31 181 GLU A N 1
ATOM 1405 C CA . GLU A 1 181 ? -0.750 1.577 17.767 1.00 96.31 181 GLU A CA 1
ATOM 1406 C C . GLU A 1 181 ? 0.344 2.592 18.158 1.00 96.31 181 GLU A C 1
ATOM 1408 O O . GLU A 1 181 ? 0.032 3.702 18.583 1.00 96.31 181 GLU A O 1
ATOM 1413 N N . SER A 1 182 ? 1.630 2.257 18.001 1.00 96.69 182 SER A N 1
ATOM 1414 C CA . SER A 1 182 ? 2.730 3.126 18.434 1.00 96.69 182 SER A CA 1
ATOM 1415 C C . SER A 1 182 ? 2.926 4.341 17.527 1.00 96.69 182 SER A C 1
ATOM 1417 O O . SER A 1 182 ? 3.089 4.219 16.310 1.00 96.69 182 SER A O 1
ATOM 1419 N N . LYS A 1 183 ? 3.033 5.527 18.140 1.00 96.69 183 LYS A N 1
ATOM 1420 C CA . LYS A 1 183 ? 3.399 6.773 17.447 1.00 96.69 183 LYS A CA 1
ATOM 1421 C C . LYS A 1 183 ? 4.825 6.757 16.906 1.00 96.69 183 LYS A C 1
ATOM 1423 O O . LYS A 1 183 ? 5.081 7.383 15.884 1.00 96.69 183 LYS A O 1
ATOM 1428 N N . ILE A 1 184 ? 5.731 6.004 17.534 1.00 97.94 184 ILE A N 1
ATOM 1429 C CA . ILE A 1 184 ? 7.099 5.827 17.031 1.00 97.94 184 ILE A CA 1
ATOM 1430 C C . ILE A 1 184 ? 7.068 5.020 15.732 1.00 97.94 184 ILE A C 1
ATOM 1432 O O . ILE A 1 184 ? 7.686 5.424 14.754 1.00 97.94 184 ILE A O 1
ATOM 1436 N N . ASN A 1 185 ? 6.297 3.927 15.688 1.00 97.94 185 ASN A N 1
ATOM 1437 C CA . ASN A 1 185 ? 6.111 3.155 14.459 1.00 97.94 185 ASN A CA 1
ATOM 1438 C C . ASN A 1 185 ? 5.520 4.033 13.344 1.00 97.94 185 ASN A C 1
ATOM 1440 O O . ASN A 1 185 ? 6.063 4.087 12.246 1.00 97.94 185 ASN A O 1
ATOM 1444 N N . ALA A 1 186 ? 4.467 4.798 13.646 1.00 98.31 186 ALA A N 1
ATOM 1445 C CA . ALA A 1 186 ? 3.869 5.718 12.680 1.00 98.31 186 ALA A CA 1
ATOM 1446 C C . ALA A 1 186 ? 4.843 6.809 12.191 1.00 98.31 186 ALA A C 1
ATOM 1448 O O . ALA A 1 186 ? 4.850 7.144 11.005 1.00 98.31 186 ALA A O 1
ATOM 1449 N N . LEU A 1 187 ? 5.693 7.340 13.077 1.00 98.56 187 LEU A N 1
ATOM 1450 C CA . LEU A 1 187 ? 6.733 8.305 12.721 1.00 98.56 187 LEU A CA 1
ATOM 1451 C C . LEU A 1 187 ? 7.766 7.685 11.775 1.00 98.56 187 LEU A C 1
ATOM 1453 O O . LEU A 1 187 ? 8.098 8.304 10.770 1.00 98.56 187 LEU A O 1
ATOM 1457 N N . LEU A 1 188 ? 8.236 6.467 12.061 1.00 98.56 188 LEU A N 1
ATOM 1458 C CA . LEU A 1 188 ? 9.187 5.753 11.204 1.00 98.56 188 LEU A CA 1
ATOM 1459 C C . LEU A 1 188 ? 8.591 5.459 9.822 1.00 98.56 188 LEU A C 1
ATOM 1461 O O . LEU A 1 188 ? 9.249 5.715 8.816 1.00 98.56 188 LEU A O 1
ATOM 1465 N N . LEU A 1 189 ? 7.333 5.004 9.759 1.00 98.62 189 LEU A N 1
ATOM 1466 C CA . LEU A 1 189 ? 6.625 4.799 8.490 1.00 98.62 189 LEU A CA 1
ATOM 1467 C C . LEU A 1 189 ? 6.490 6.109 7.708 1.00 98.62 189 LEU A C 1
ATOM 1469 O O . LEU A 1 189 ? 6.742 6.135 6.506 1.00 98.62 189 LEU A O 1
ATOM 1473 N N . THR A 1 190 ? 6.150 7.209 8.382 1.00 98.69 190 THR A N 1
ATOM 1474 C CA . THR A 1 190 ? 6.020 8.532 7.750 1.00 98.69 190 THR A CA 1
ATOM 1475 C C . THR A 1 190 ? 7.365 9.038 7.235 1.00 98.69 190 THR A C 1
ATOM 1477 O O . THR A 1 190 ? 7.449 9.489 6.095 1.00 98.69 190 THR A O 1
ATOM 1480 N N . ALA A 1 191 ? 8.427 8.927 8.036 1.00 98.75 191 ALA A N 1
ATOM 1481 C CA . ALA A 1 191 ? 9.772 9.346 7.658 1.00 98.75 191 ALA A CA 1
ATOM 1482 C C . ALA A 1 191 ? 10.298 8.540 6.465 1.00 98.75 191 ALA A C 1
ATOM 1484 O O . ALA A 1 191 ? 10.790 9.124 5.502 1.00 98.75 191 ALA A O 1
ATOM 1485 N N . PHE A 1 192 ? 10.137 7.213 6.488 1.00 98.69 192 PHE A N 1
ATOM 1486 C CA . PHE A 1 192 ? 10.563 6.365 5.380 1.00 98.69 192 PHE A CA 1
ATOM 1487 C C . PHE A 1 192 ? 9.724 6.613 4.120 1.00 98.69 192 PHE A C 1
ATOM 1489 O O . PHE A 1 192 ? 10.285 6.760 3.041 1.00 98.69 192 PHE A O 1
ATOM 1496 N N . SER A 1 193 ? 8.405 6.792 4.245 1.00 98.56 193 SER A N 1
ATOM 1497 C CA . SER A 1 193 ? 7.555 7.212 3.117 1.00 98.56 193 SER A CA 1
ATOM 1498 C C . SER A 1 193 ? 8.013 8.546 2.523 1.00 98.56 193 SER A C 1
ATOM 1500 O O . SER A 1 193 ? 8.085 8.689 1.306 1.00 98.56 193 SER A O 1
ATOM 1502 N N . GLY A 1 194 ? 8.357 9.520 3.372 1.00 98.62 194 GLY A N 1
ATOM 1503 C CA . GLY A 1 194 ? 8.893 10.811 2.942 1.00 98.62 194 GLY A CA 1
ATOM 1504 C C . GLY A 1 194 ? 10.225 10.674 2.203 1.00 98.62 194 GLY A C 1
ATOM 1505 O O . GLY A 1 194 ? 10.421 11.320 1.176 1.00 98.62 194 GLY A O 1
ATOM 1506 N N . PHE A 1 195 ? 11.105 9.785 2.671 1.00 98.62 195 PHE A N 1
ATOM 1507 C CA . PHE A 1 195 ? 12.339 9.436 1.967 1.00 98.62 195 PHE A CA 1
ATOM 1508 C C . PHE A 1 195 ? 12.064 8.831 0.582 1.00 98.62 195 PHE A C 1
ATOM 1510 O O . PHE A 1 195 ? 12.684 9.262 -0.385 1.00 98.62 195 PHE A O 1
ATOM 1517 N N . LEU A 1 196 ? 11.108 7.904 0.447 1.00 98.56 196 LEU A N 1
ATOM 1518 C CA . LEU A 1 196 ? 10.751 7.313 -0.853 1.00 98.56 196 LEU A CA 1
ATOM 1519 C C . LEU A 1 196 ? 10.219 8.367 -1.837 1.00 98.56 196 LEU A C 1
ATOM 1521 O O . LEU A 1 196 ? 10.569 8.343 -3.015 1.00 98.56 196 LEU A O 1
ATOM 1525 N N . TYR A 1 197 ? 9.423 9.325 -1.352 1.00 98.19 197 TYR A N 1
ATOM 1526 C CA . TYR A 1 197 ? 8.972 10.466 -2.156 1.00 98.19 197 TYR A CA 1
ATOM 1527 C C . TYR A 1 197 ? 10.137 11.348 -2.589 1.00 98.19 197 TYR A C 1
ATOM 1529 O O . TYR A 1 197 ? 10.225 11.703 -3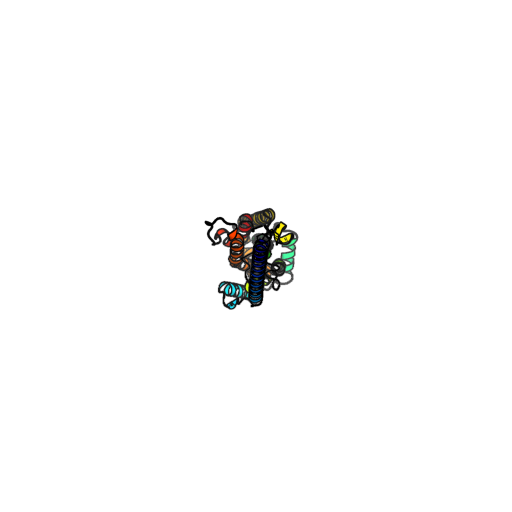.761 1.00 98.19 197 TYR A O 1
ATOM 1537 N N . PHE A 1 198 ? 11.032 11.690 -1.661 1.00 98.31 198 PHE A N 1
ATOM 1538 C CA . PHE A 1 198 ? 12.234 12.455 -1.970 1.00 98.31 198 PHE A CA 1
ATOM 1539 C C . PHE A 1 198 ? 13.088 11.745 -3.030 1.00 98.31 198 PHE A C 1
ATOM 1541 O O . PHE A 1 198 ? 13.470 12.373 -4.014 1.00 98.31 198 PHE A O 1
ATOM 1548 N N . TRP A 1 199 ? 13.309 10.436 -2.875 1.00 97.94 199 TRP A N 1
ATOM 1549 C CA . TRP A 1 199 ? 14.075 9.609 -3.807 1.00 97.94 199 TRP A CA 1
ATOM 1550 C C . TRP A 1 199 ? 13.452 9.561 -5.202 1.00 97.94 199 TRP A C 1
ATOM 1552 O O . TRP A 1 199 ? 14.138 9.763 -6.200 1.00 97.94 199 TRP A O 1
ATOM 1562 N N . ALA A 1 200 ? 12.142 9.330 -5.300 1.00 97.94 200 ALA A N 1
ATOM 1563 C CA . ALA A 1 200 ? 11.461 9.339 -6.590 1.00 97.94 200 ALA A CA 1
ATOM 1564 C C . ALA A 1 200 ? 11.509 10.736 -7.230 1.00 97.94 200 ALA A C 1
ATOM 1566 O O . ALA A 1 200 ? 11.841 10.882 -8.406 1.00 97.94 200 ALA A O 1
ATOM 1567 N N . PHE A 1 201 ? 11.229 11.779 -6.446 1.00 98.12 201 PHE A N 1
ATOM 1568 C CA . PHE A 1 201 ? 11.193 13.158 -6.925 1.00 98.12 201 PHE A CA 1
ATOM 1569 C C . PHE A 1 201 ? 12.563 13.660 -7.398 1.00 98.12 201 PHE A C 1
ATOM 1571 O O . PHE A 1 201 ? 12.629 14.407 -8.371 1.00 98.12 201 PHE A O 1
ATOM 1578 N N . SER A 1 202 ? 13.662 13.224 -6.774 1.00 97.75 202 SER A N 1
ATOM 1579 C CA . SER A 1 202 ? 15.013 13.597 -7.210 1.00 97.75 202 SER A CA 1
ATOM 1580 C C . SER A 1 202 ? 15.402 13.004 -8.568 1.00 97.75 202 SER A C 1
ATOM 1582 O O . SER A 1 202 ? 16.345 13.494 -9.180 1.00 97.75 202 SER A O 1
ATOM 1584 N N . HIS A 1 203 ? 14.684 11.982 -9.050 1.00 98.12 203 HIS A N 1
ATOM 1585 C CA . HIS A 1 203 ? 14.989 11.279 -10.300 1.00 98.12 203 HIS A CA 1
ATOM 1586 C C . HIS A 1 203 ? 13.911 11.430 -11.386 1.00 98.12 203 HIS A C 1
ATOM 1588 O O . HIS A 1 203 ? 14.207 11.249 -12.563 1.00 98.12 203 HIS A O 1
ATOM 1594 N N . VAL A 1 204 ? 12.671 11.792 -11.036 1.00 97.88 204 VAL A N 1
ATOM 1595 C CA . VAL A 1 204 ? 11.536 11.841 -11.985 1.00 97.88 204 VAL A CA 1
ATOM 1596 C C . VAL A 1 204 ? 11.701 12.876 -13.106 1.00 97.88 204 VAL A C 1
ATOM 1598 O O . VAL A 1 204 ? 11.028 12.791 -14.129 1.00 97.88 204 VAL A O 1
ATOM 1601 N N . PHE A 1 205 ? 12.592 13.855 -12.939 1.00 97.81 205 PHE A N 1
ATOM 1602 C CA . PHE A 1 205 ? 12.872 14.868 -13.961 1.00 97.81 205 PHE A CA 1
ATOM 1603 C C . PHE A 1 205 ? 13.948 14.447 -14.969 1.00 97.81 205 PHE A C 1
ATOM 1605 O O . PHE A 1 205 ? 14.152 15.147 -15.961 1.00 97.81 205 PHE A O 1
ATOM 1612 N N . ASP A 1 206 ? 14.616 13.311 -14.754 1.00 98.06 206 ASP A N 1
ATOM 1613 C CA . ASP A 1 206 ? 15.523 12.731 -15.739 1.00 98.06 206 ASP A CA 1
ATOM 1614 C C . ASP A 1 206 ? 14.727 11.892 -16.752 1.00 98.06 206 ASP A C 1
ATOM 1616 O O . ASP A 1 206 ? 14.160 10.841 -16.440 1.00 98.06 206 ASP A O 1
ATOM 1620 N N . ALA A 1 207 ? 14.691 12.361 -18.001 1.00 97.94 207 ALA A N 1
ATOM 1621 C CA . ALA A 1 207 ? 13.957 11.706 -19.077 1.00 97.94 207 ALA A CA 1
ATOM 1622 C C . ALA A 1 207 ? 14.461 10.282 -19.374 1.00 97.94 207 ALA A C 1
ATOM 1624 O O . ALA A 1 207 ? 13.660 9.429 -19.765 1.00 97.94 207 ALA A O 1
ATOM 1625 N N . ALA A 1 208 ? 15.756 10.005 -19.187 1.00 98.12 208 ALA A N 1
ATOM 1626 C CA . ALA A 1 208 ? 16.311 8.671 -19.394 1.00 98.12 208 ALA A CA 1
ATOM 1627 C C . ALA A 1 208 ? 15.799 7.702 -18.321 1.00 98.12 208 ALA A C 1
ATOM 1629 O O . ALA A 1 208 ? 15.315 6.622 -18.659 1.00 98.12 208 ALA A O 1
ATOM 1630 N N . VAL A 1 209 ? 15.803 8.134 -17.055 1.00 98.25 209 VAL A N 1
ATOM 1631 C CA . VAL A 1 209 ? 15.267 7.359 -15.925 1.00 98.25 209 VAL A CA 1
ATOM 1632 C C . VAL A 1 209 ? 13.784 7.054 -16.119 1.00 98.25 209 VAL A C 1
ATOM 1634 O O . VAL A 1 209 ? 13.356 5.916 -15.929 1.00 98.25 209 VAL A O 1
ATOM 1637 N N . VAL A 1 210 ? 12.984 8.048 -16.514 1.00 98.44 210 VAL A N 1
ATOM 1638 C CA . VAL A 1 210 ? 11.544 7.853 -16.746 1.00 98.44 210 VAL A CA 1
ATOM 1639 C C . VAL A 1 210 ? 11.297 6.901 -17.917 1.00 98.44 210 VAL A C 1
ATOM 1641 O O . VAL A 1 210 ? 10.452 6.013 -17.821 1.00 98.44 210 VAL A O 1
ATOM 1644 N N . SER A 1 211 ? 12.041 7.049 -19.016 1.00 98.44 211 SER A N 1
ATOM 1645 C CA . SER A 1 211 ? 11.926 6.168 -20.186 1.00 98.44 211 SER A CA 1
ATOM 1646 C C . SER A 1 211 ? 12.294 4.717 -19.855 1.00 98.44 211 SER A C 1
ATOM 1648 O O . SER A 1 211 ? 11.597 3.781 -20.260 1.00 98.44 211 SER A O 1
ATOM 1650 N N . GLU A 1 212 ? 13.354 4.517 -19.071 1.00 98.19 212 GLU A N 1
ATOM 1651 C CA . GLU A 1 212 ? 13.754 3.200 -18.583 1.00 98.19 212 GLU A CA 1
ATOM 1652 C C . GLU A 1 212 ? 12.685 2.602 -17.664 1.00 98.19 212 GLU A C 1
ATOM 1654 O O . GLU A 1 212 ? 12.294 1.455 -17.865 1.00 98.19 212 GLU A O 1
ATOM 1659 N N . PHE A 1 213 ? 12.132 3.383 -16.731 1.00 98.44 213 PHE A N 1
ATOM 1660 C CA . PHE A 1 213 ? 11.034 2.940 -15.871 1.00 98.44 213 PHE A CA 1
ATOM 1661 C C . PHE A 1 213 ? 9.818 2.482 -16.692 1.00 98.44 213 PHE A C 1
ATOM 1663 O O . PHE A 1 213 ? 9.275 1.399 -16.467 1.00 98.44 213 PHE A O 1
ATOM 1670 N N . VAL A 1 214 ? 9.420 3.259 -17.707 1.00 98.38 214 VAL A N 1
ATOM 1671 C CA . VAL A 1 214 ? 8.323 2.902 -18.625 1.00 98.38 214 VAL A CA 1
ATOM 1672 C C . VAL A 1 214 ? 8.639 1.643 -19.434 1.00 98.38 214 VAL A C 1
ATOM 1674 O O . VAL A 1 214 ? 7.764 0.804 -19.661 1.00 98.38 214 VAL A O 1
ATOM 1677 N N . THR A 1 215 ? 9.885 1.465 -19.856 1.00 98.19 215 THR A N 1
ATOM 1678 C CA . THR A 1 215 ? 10.313 0.247 -20.554 1.00 98.19 215 THR A CA 1
ATOM 1679 C C . THR A 1 215 ? 10.260 -0.964 -19.624 1.00 98.19 215 THR A C 1
ATOM 1681 O O . THR A 1 215 ? 9.729 -2.012 -20.007 1.00 98.19 215 THR A O 1
ATOM 1684 N N . LEU A 1 216 ? 10.716 -0.800 -18.382 1.00 97.88 216 LEU A N 1
ATOM 1685 C CA . LEU A 1 216 ? 10.681 -1.824 -17.347 1.00 97.88 216 LEU A CA 1
ATOM 1686 C C . LEU A 1 216 ? 9.245 -2.317 -17.112 1.00 97.88 216 LEU A C 1
ATOM 1688 O O . LEU A 1 216 ? 8.990 -3.520 -17.197 1.00 97.88 216 LEU A O 1
ATOM 1692 N N . LEU A 1 217 ? 8.297 -1.391 -16.913 1.00 97.38 217 LEU A N 1
ATOM 1693 C CA . LEU A 1 217 ? 6.900 -1.716 -16.600 1.00 97.38 217 LEU A CA 1
ATOM 1694 C C . LEU A 1 217 ? 6.092 -2.236 -17.799 1.00 97.38 217 LEU A C 1
ATOM 1696 O O . LEU A 1 217 ? 5.158 -3.012 -17.611 1.00 97.38 217 LEU A O 1
ATOM 1700 N N . THR A 1 218 ? 6.412 -1.825 -19.032 1.00 97.31 218 THR A N 1
ATOM 1701 C CA . THR A 1 218 ? 5.605 -2.197 -20.214 1.00 97.31 218 THR A CA 1
ATOM 1702 C C . THR A 1 218 ? 6.186 -3.335 -21.044 1.00 97.31 218 THR A C 1
ATOM 1704 O O . THR A 1 218 ? 5.439 -3.963 -21.797 1.00 97.31 218 THR A O 1
ATOM 1707 N N . LYS A 1 219 ? 7.499 -3.592 -20.966 1.00 96.69 219 LYS A N 1
ATOM 1708 C CA . LYS A 1 219 ? 8.187 -4.522 -21.879 1.00 96.69 219 LYS A CA 1
ATOM 1709 C C . LYS A 1 219 ? 8.998 -5.611 -21.193 1.00 96.69 219 LYS A C 1
ATOM 1711 O O . LYS A 1 219 ? 9.138 -6.672 -21.791 1.00 96.69 219 LYS A O 1
ATOM 1716 N N . GLN A 1 220 ? 9.542 -5.371 -20.001 1.00 96.50 220 GLN A N 1
ATOM 1717 C CA . GLN A 1 220 ? 10.572 -6.256 -19.438 1.00 96.50 220 GLN A CA 1
ATOM 1718 C C . GLN A 1 220 ? 10.092 -7.089 -18.248 1.00 96.50 220 GLN A C 1
ATOM 1720 O O . GLN A 1 220 ? 10.355 -8.288 -18.216 1.00 96.50 220 GLN A O 1
ATOM 1725 N N . SER A 1 221 ? 9.398 -6.473 -17.287 1.00 97.88 221 SER A N 1
ATOM 1726 C CA . SER A 1 221 ? 9.183 -7.066 -15.964 1.00 97.88 221 SER A CA 1
ATOM 1727 C C . SER A 1 221 ? 7.706 -7.231 -15.618 1.00 97.88 221 SER A C 1
ATOM 1729 O O . SER A 1 221 ? 6.965 -6.251 -15.483 1.00 97.88 221 SER A O 1
ATOM 1731 N N . THR A 1 222 ? 7.278 -8.483 -15.428 1.00 97.75 222 THR A N 1
ATOM 1732 C CA . THR A 1 222 ? 5.983 -8.811 -14.818 1.00 97.75 222 THR A CA 1
ATOM 1733 C C . THR A 1 222 ? 5.914 -8.200 -13.423 1.00 97.75 222 THR A C 1
ATOM 1735 O O . THR A 1 222 ? 4.923 -7.544 -13.102 1.00 97.75 222 THR A O 1
ATOM 1738 N N . LEU A 1 223 ? 6.970 -8.370 -12.617 1.00 97.31 223 LEU A N 1
ATOM 1739 C CA . LEU A 1 223 ? 7.045 -7.821 -11.267 1.00 97.31 223 LEU A CA 1
ATOM 1740 C C . LEU A 1 223 ? 6.794 -6.314 -11.262 1.00 97.31 223 LEU A C 1
ATOM 1742 O O . LEU A 1 223 ? 5.917 -5.865 -10.528 1.00 97.31 223 LEU A O 1
ATOM 1746 N N . ALA A 1 224 ? 7.506 -5.537 -12.082 1.00 97.88 224 ALA A N 1
ATOM 1747 C CA . ALA A 1 224 ? 7.379 -4.084 -12.090 1.00 97.88 224 ALA A CA 1
ATOM 1748 C C . ALA A 1 224 ? 5.993 -3.609 -12.536 1.00 97.88 224 ALA A C 1
ATOM 1750 O O . ALA A 1 224 ? 5.413 -2.715 -11.918 1.00 97.88 224 ALA A O 1
ATOM 1751 N N . CYS A 1 225 ? 5.427 -4.243 -13.565 1.00 98.50 225 CYS A N 1
ATOM 1752 C CA . CYS A 1 225 ? 4.072 -3.950 -14.024 1.00 98.50 225 CYS A CA 1
ATOM 1753 C C . CYS A 1 225 ? 3.033 -4.217 -12.924 1.00 98.50 225 CYS A C 1
ATOM 1755 O O . CYS A 1 225 ? 2.265 -3.330 -12.546 1.00 98.50 225 CYS A O 1
ATOM 1757 N N . VAL A 1 226 ? 3.041 -5.437 -12.375 1.00 98.31 226 VAL A N 1
ATOM 1758 C CA . VAL A 1 226 ? 2.036 -5.887 -11.405 1.00 98.31 226 VAL A CA 1
ATOM 1759 C C . VAL A 1 226 ? 2.157 -5.119 -10.096 1.00 98.31 226 VAL A C 1
ATOM 1761 O O . VAL A 1 226 ? 1.142 -4.648 -9.601 1.00 98.31 226 VAL A O 1
ATOM 1764 N N . SER A 1 227 ? 3.367 -4.923 -9.569 1.00 97.94 227 SER A N 1
ATOM 1765 C CA . SER A 1 227 ? 3.603 -4.133 -8.348 1.00 97.94 227 SER A CA 1
ATOM 1766 C C . SER A 1 227 ? 3.165 -2.673 -8.492 1.00 97.94 227 SER A C 1
ATOM 1768 O O . SER A 1 227 ? 2.618 -2.102 -7.550 1.00 97.94 227 SER A O 1
ATOM 1770 N N . THR A 1 228 ? 3.336 -2.071 -9.674 1.00 98.25 228 THR A N 1
ATOM 1771 C CA . THR A 1 228 ? 2.855 -0.707 -9.942 1.00 98.25 228 THR A CA 1
ATOM 1772 C C . THR A 1 228 ? 1.335 -0.634 -9.881 1.00 98.25 228 THR A C 1
ATOM 1774 O O . THR A 1 228 ? 0.777 0.216 -9.185 1.00 98.25 228 THR A O 1
ATOM 1777 N N . CYS A 1 229 ? 0.647 -1.542 -10.576 1.00 98.44 229 CYS A N 1
ATOM 1778 C CA . CYS A 1 229 ? -0.811 -1.612 -10.532 1.00 98.44 229 CYS A CA 1
ATOM 1779 C C . CYS A 1 229 ? -1.326 -1.961 -9.130 1.00 98.44 229 CYS A C 1
ATOM 1781 O O . CYS A 1 229 ? -2.310 -1.379 -8.679 1.00 98.44 229 CYS A O 1
ATOM 1783 N N . ASP A 1 230 ? -0.644 -2.862 -8.428 1.00 98.50 230 ASP A N 1
ATOM 1784 C CA . ASP A 1 230 ? -0.963 -3.260 -7.062 1.00 98.50 230 ASP A CA 1
ATOM 1785 C C . ASP A 1 230 ? -0.889 -2.072 -6.098 1.00 98.50 230 ASP A C 1
ATOM 1787 O O . ASP A 1 230 ? -1.848 -1.811 -5.372 1.00 98.50 230 ASP A O 1
ATOM 1791 N N . LEU A 1 231 ? 0.185 -1.275 -6.159 1.00 98.25 231 LEU A N 1
ATOM 1792 C CA . LEU A 1 231 ? 0.335 -0.074 -5.337 1.00 98.25 231 LEU A CA 1
ATOM 1793 C C . LEU A 1 231 ? -0.782 0.945 -5.600 1.00 98.25 231 LEU A C 1
ATOM 1795 O O . LEU A 1 231 ? -1.302 1.547 -4.655 1.00 98.25 231 LEU A O 1
ATOM 1799 N N . ILE A 1 232 ? -1.184 1.126 -6.863 1.00 97.94 232 ILE A N 1
ATOM 1800 C CA . ILE A 1 232 ? -2.311 1.997 -7.230 1.00 97.94 232 ILE A CA 1
ATOM 1801 C C . ILE A 1 232 ? -3.602 1.480 -6.590 1.00 97.94 232 ILE A C 1
ATOM 1803 O O . ILE A 1 232 ? -4.298 2.240 -5.917 1.00 97.94 232 ILE A O 1
ATOM 1807 N N . VAL A 1 233 ? -3.909 0.191 -6.749 1.00 98.19 233 VAL A N 1
ATOM 1808 C CA . VAL A 1 233 ? -5.130 -0.415 -6.198 1.00 98.19 233 VAL A CA 1
ATOM 1809 C C . VAL A 1 233 ? -5.143 -0.341 -4.671 1.00 98.19 233 VAL A C 1
ATOM 1811 O O . VAL A 1 233 ? -6.128 0.118 -4.089 1.00 98.19 233 VAL A O 1
ATOM 1814 N N . LEU A 1 234 ? -4.041 -0.708 -4.013 1.00 97.75 234 LEU A N 1
ATOM 1815 C CA . LEU A 1 234 ? -3.894 -0.599 -2.562 1.00 97.75 234 LEU A CA 1
ATOM 1816 C C . LEU A 1 234 ? -4.103 0.837 -2.077 1.00 97.75 234 LEU A C 1
ATOM 1818 O O . LEU A 1 234 ? -4.706 1.029 -1.023 1.00 97.75 234 LEU A O 1
ATOM 1822 N N . SER A 1 235 ? -3.644 1.833 -2.836 1.00 96.19 235 SER A N 1
ATOM 1823 C CA . SER A 1 235 ? -3.813 3.249 -2.496 1.00 96.19 235 SER A CA 1
ATOM 1824 C C . SER A 1 235 ? -5.260 3.715 -2.656 1.00 96.19 235 SER A C 1
ATOM 1826 O O . SER A 1 235 ? -5.782 4.386 -1.768 1.00 96.19 235 SER A O 1
ATOM 1828 N N . LEU A 1 236 ? -5.939 3.310 -3.734 1.00 95.38 236 LEU A N 1
ATOM 1829 C CA . LEU A 1 236 ? -7.350 3.635 -3.970 1.00 95.38 236 LEU A CA 1
ATOM 1830 C C . LEU A 1 236 ? -8.260 3.068 -2.874 1.00 95.38 236 LEU A C 1
ATOM 1832 O O . LEU A 1 236 ? -9.164 3.750 -2.393 1.00 95.38 236 LEU A O 1
ATOM 1836 N N . VAL A 1 237 ? -8.002 1.829 -2.449 1.00 96.25 237 VAL A N 1
ATOM 1837 C CA . VAL A 1 237 ? -8.817 1.149 -1.432 1.00 96.25 237 VAL A CA 1
ATOM 1838 C C . VAL A 1 237 ? -8.527 1.670 -0.016 1.00 96.25 237 VAL A C 1
ATOM 1840 O O . VAL A 1 237 ? -9.394 1.590 0.858 1.00 96.25 237 VAL A O 1
ATOM 1843 N N . MET A 1 238 ? -7.361 2.287 0.210 1.00 95.56 238 MET A N 1
ATOM 1844 C CA . MET A 1 238 ? -6.891 2.720 1.532 1.00 95.56 238 MET A CA 1
ATOM 1845 C C . MET A 1 238 ? -7.863 3.665 2.249 1.00 95.56 238 MET A C 1
ATOM 1847 O O . MET A 1 238 ? -8.003 3.585 3.471 1.00 95.56 238 MET A O 1
ATOM 1851 N N . LYS A 1 239 ? -8.581 4.524 1.507 1.00 95.00 239 LYS A N 1
ATOM 1852 C CA . LYS A 1 239 ? -9.585 5.441 2.076 1.00 95.00 239 LYS A CA 1
ATOM 1853 C C . LYS A 1 239 ? -10.586 4.701 2.968 1.00 95.00 239 LYS A C 1
ATOM 1855 O O . LYS A 1 239 ? -10.882 5.178 4.059 1.00 95.00 239 LYS A O 1
ATOM 1860 N N . THR A 1 240 ? -11.065 3.534 2.531 1.00 93.25 240 THR A N 1
ATOM 1861 C CA . THR A 1 240 ? -12.057 2.738 3.277 1.00 93.25 240 THR A CA 1
ATOM 1862 C C . THR A 1 240 ? -11.498 2.263 4.620 1.00 93.25 240 THR A C 1
ATOM 1864 O O . THR A 1 240 ? -12.137 2.425 5.656 1.00 93.25 240 THR A O 1
ATOM 1867 N N . ALA A 1 241 ? -10.256 1.768 4.639 1.00 95.19 241 ALA A N 1
ATOM 1868 C CA . ALA A 1 241 ? -9.594 1.314 5.858 1.00 95.19 241 ALA A CA 1
ATOM 1869 C C . ALA A 1 241 ? -9.304 2.469 6.832 1.00 95.19 241 ALA A C 1
ATOM 1871 O O . ALA A 1 241 ? -9.474 2.302 8.041 1.00 95.19 241 ALA A O 1
ATOM 1872 N N . ILE A 1 242 ? -8.907 3.639 6.315 1.00 96.12 242 ILE A N 1
ATOM 1873 C CA . ILE A 1 242 ? -8.695 4.850 7.123 1.00 96.12 242 ILE A CA 1
ATOM 1874 C C . ILE A 1 242 ? -10.017 5.341 7.719 1.00 96.12 242 ILE A C 1
ATOM 1876 O O . ILE A 1 242 ? -10.068 5.685 8.897 1.00 96.12 242 ILE A O 1
ATOM 1880 N N . GLN A 1 243 ? -11.092 5.356 6.930 1.00 93.31 243 GLN A N 1
ATOM 1881 C CA . GLN A 1 243 ? -12.407 5.801 7.388 1.00 93.31 243 GLN A CA 1
ATOM 1882 C C . GLN A 1 243 ? -12.936 4.913 8.513 1.00 93.31 243 GLN A C 1
ATOM 1884 O O . GLN A 1 243 ? -13.381 5.423 9.538 1.00 93.31 243 GLN A O 1
ATOM 1889 N N . GLU A 1 244 ? -12.814 3.595 8.373 1.00 92.31 244 GLU A N 1
ATOM 1890 C CA . GLU A 1 244 ? -13.185 2.671 9.443 1.00 92.31 244 GLU A CA 1
ATOM 1891 C C . GLU A 1 244 ? -12.330 2.855 10.708 1.00 92.31 244 GLU A C 1
ATOM 1893 O O . GLU A 1 244 ? -12.850 2.759 11.819 1.00 92.31 244 GLU A O 1
ATOM 1898 N N . ASP A 1 245 ? -11.025 3.117 10.570 1.00 94.94 245 ASP A N 1
ATOM 1899 C CA . ASP A 1 245 ? -10.153 3.376 11.724 1.00 94.94 245 ASP A CA 1
ATOM 1900 C C . ASP A 1 245 ? -10.490 4.698 12.421 1.00 94.94 245 ASP A C 1
ATOM 1902 O O . ASP A 1 245 ? -10.482 4.768 13.649 1.00 94.94 245 ASP A O 1
ATOM 1906 N N . LEU A 1 246 ? -10.865 5.726 11.657 1.00 93.12 246 LEU A N 1
ATOM 1907 C CA . LEU A 1 246 ? -11.313 7.002 12.204 1.00 93.12 246 LEU A CA 1
ATOM 1908 C C . LEU A 1 246 ? -12.632 6.843 12.964 1.00 93.12 246 LEU A C 1
ATOM 1910 O O . LEU A 1 246 ? -12.756 7.355 14.073 1.00 93.12 246 LEU A O 1
ATOM 1914 N N . GLN A 1 247 ? -13.585 6.093 12.408 1.00 91.19 247 GLN A N 1
ATOM 1915 C CA . GLN A 1 247 ? -14.856 5.797 13.069 1.00 91.19 247 GLN A CA 1
ATOM 1916 C C . GLN A 1 247 ? -14.658 4.976 14.350 1.00 91.19 247 GLN A C 1
ATOM 1918 O O . GLN A 1 247 ? -15.311 5.251 15.350 1.00 91.19 247 GLN A O 1
ATOM 1923 N N . ARG A 1 248 ? -13.702 4.034 14.380 1.00 90.81 248 ARG A N 1
ATOM 1924 C CA . ARG A 1 248 ? -13.333 3.326 15.625 1.00 90.81 248 ARG A CA 1
ATOM 1925 C C . ARG A 1 248 ? -12.871 4.258 16.738 1.00 90.81 248 ARG A C 1
ATOM 1927 O O . ARG A 1 248 ? -13.006 3.926 17.910 1.00 90.81 248 ARG A O 1
ATOM 1934 N N . ARG A 1 249 ? -12.284 5.394 16.370 1.00 90.88 249 ARG A N 1
ATOM 1935 C CA . ARG A 1 249 ? -11.696 6.362 17.298 1.00 90.88 249 ARG A CA 1
ATOM 1936 C C . ARG A 1 249 ? -12.622 7.538 17.574 1.00 90.88 249 ARG A C 1
ATOM 1938 O O . ARG A 1 249 ? -12.337 8.289 18.497 1.00 90.88 249 ARG A O 1
ATOM 1945 N N . SER A 1 250 ? -13.713 7.712 16.819 1.00 82.75 250 SER A N 1
ATOM 1946 C CA . SER A 1 250 ? -14.554 8.918 16.860 1.00 82.75 250 SER A CA 1
ATOM 1947 C C . SER A 1 250 ? -15.178 9.178 18.229 1.00 82.75 250 SER A C 1
ATOM 1949 O O . SER A 1 250 ? -15.423 10.329 18.568 1.00 82.75 250 SER A O 1
ATOM 1951 N N . SER A 1 251 ? -15.391 8.141 19.040 1.00 67.88 251 SER A N 1
ATOM 1952 C CA . SER A 1 251 ? -15.873 8.282 20.419 1.00 67.88 251 SER A CA 1
ATOM 1953 C C . SER A 1 251 ? -14.856 8.956 21.356 1.00 67.88 251 SER A C 1
ATOM 1955 O O . SER A 1 251 ? -15.244 9.545 22.361 1.00 67.88 251 SER A O 1
ATOM 1957 N N . SER A 1 252 ? -13.568 8.953 20.991 1.00 60.38 252 SER A N 1
ATOM 1958 C CA . SER A 1 252 ? -12.496 9.695 21.671 1.00 60.38 252 SER A CA 1
ATOM 1959 C C . SER A 1 252 ? -12.341 11.142 21.181 1.00 60.38 252 SER A C 1
ATOM 1961 O O . SER A 1 252 ? -11.531 11.887 21.734 1.00 60.38 252 SER A O 1
ATOM 1963 N N . LEU A 1 253 ? -13.074 11.567 20.143 1.00 65.69 253 LEU A N 1
ATOM 1964 C CA . LEU A 1 253 ? -13.020 12.938 19.628 1.00 65.69 253 LEU A CA 1
ATOM 1965 C C . LEU A 1 253 ? -14.127 13.773 20.278 1.00 65.69 253 LEU A C 1
ATOM 1967 O O . LEU A 1 253 ? -15.293 13.386 20.290 1.00 65.69 253 LEU A O 1
ATOM 1971 N N . SER A 1 254 ? -13.775 14.967 20.762 1.00 54.22 254 SER A N 1
ATOM 1972 C CA . SER A 1 254 ? -14.767 15.986 21.122 1.00 54.22 254 SER A CA 1
ATOM 1973 C C . SER A 1 254 ? -15.658 16.310 19.917 1.00 54.22 254 SER A C 1
ATOM 1975 O O . SER A 1 254 ? -15.188 16.370 18.781 1.00 54.22 254 SER A O 1
ATOM 1977 N N . SER A 1 255 ? -16.938 16.555 20.195 1.00 50.91 255 SER A N 1
ATOM 1978 C CA . SER A 1 255 ? -18.119 16.610 19.314 1.00 50.91 255 SER A CA 1
ATOM 1979 C C . SER A 1 255 ? -18.126 17.609 18.133 1.00 50.91 255 SER A C 1
ATOM 1981 O O . SER A 1 255 ? -19.194 17.915 17.612 1.00 50.91 255 SER A O 1
ATOM 1983 N N . SER A 1 256 ? -16.971 18.101 17.678 1.00 46.38 256 SER A N 1
ATOM 1984 C CA . SER A 1 256 ? -16.832 19.027 16.538 1.00 46.38 256 SER A CA 1
ATOM 1985 C C . SER A 1 256 ? -15.948 18.501 15.398 1.00 46.38 256 SER A C 1
ATOM 1987 O O . SER A 1 256 ? -15.679 19.241 14.454 1.00 46.38 256 SER A O 1
ATOM 1989 N N . ALA A 1 257 ? -15.469 17.256 15.457 1.00 55.03 257 ALA A N 1
ATOM 1990 C CA . ALA A 1 257 ? -14.678 16.676 14.373 1.00 55.03 257 ALA A CA 1
ATOM 1991 C C . ALA A 1 257 ? -15.578 16.096 13.269 1.00 55.03 257 ALA A C 1
ATOM 1993 O O . ALA A 1 257 ? -16.484 15.312 13.546 1.00 55.03 257 ALA A O 1
ATOM 1994 N N . SER A 1 258 ? -15.317 16.468 12.013 1.00 57.47 258 SER A N 1
ATOM 1995 C CA . SER A 1 258 ? -15.966 15.871 10.842 1.00 57.47 258 SER A CA 1
ATOM 1996 C C . SER A 1 258 ? -15.727 14.358 10.807 1.00 57.47 258 SER A C 1
ATOM 1998 O O . SER A 1 258 ? -14.594 13.911 10.981 1.00 57.47 258 SER A O 1
ATOM 2000 N N . SER A 1 259 ? -16.770 13.574 10.523 1.00 67.56 259 SER A N 1
ATOM 2001 C CA . SER A 1 259 ? -16.678 12.116 10.324 1.00 67.56 259 SER A CA 1
ATOM 2002 C C . SER A 1 259 ? -15.874 11.713 9.084 1.00 67.56 259 SER A C 1
ATOM 2004 O O . SER A 1 259 ? -15.550 10.538 8.912 1.00 67.56 259 SER A O 1
ATOM 2006 N N . ASP A 1 260 ? -15.572 12.679 8.217 1.00 81.69 260 ASP A N 1
ATOM 2007 C CA . ASP A 1 260 ? -14.932 12.445 6.934 1.00 81.69 260 ASP A CA 1
ATOM 2008 C C . ASP A 1 260 ? -13.410 12.504 7.041 1.00 81.69 260 ASP A C 1
ATOM 2010 O O . ASP A 1 260 ? -12.819 13.382 7.678 1.00 81.69 260 ASP A O 1
ATOM 2014 N N . VAL A 1 261 ? -12.762 11.557 6.367 1.00 86.75 261 VAL A N 1
ATOM 2015 C CA . VAL A 1 261 ? -11.305 11.490 6.274 1.00 86.75 261 VAL A CA 1
ATOM 2016 C C . VAL A 1 261 ? -10.804 12.647 5.414 1.00 86.75 261 VAL A C 1
ATOM 2018 O O . VAL A 1 261 ? -11.239 12.814 4.275 1.00 86.75 261 VAL A O 1
ATOM 2021 N N . ASN A 1 262 ? -9.837 13.409 5.928 1.00 91.69 262 ASN A N 1
ATOM 2022 C CA . ASN A 1 262 ? -9.176 14.455 5.151 1.00 91.69 262 ASN A CA 1
ATOM 2023 C C . ASN A 1 262 ? -8.542 13.855 3.872 1.00 91.69 262 ASN A C 1
ATOM 2025 O O . ASN A 1 262 ? -7.750 12.914 3.991 1.00 91.69 262 ASN A O 1
ATOM 2029 N N . PRO A 1 263 ? -8.821 14.400 2.669 1.00 93.25 263 PRO A N 1
ATOM 2030 C CA . PRO A 1 263 ? -8.270 13.902 1.408 1.00 93.25 263 PRO A CA 1
ATOM 2031 C C . PRO A 1 263 ? -6.751 13.744 1.374 1.00 93.25 263 PRO A C 1
ATOM 2033 O O . PRO A 1 263 ? -6.247 12.820 0.736 1.00 93.25 263 PRO A O 1
ATOM 2036 N N . LEU A 1 264 ? -6.015 14.581 2.111 1.00 93.19 264 LEU A N 1
ATOM 2037 C CA . LEU A 1 264 ? -4.559 14.489 2.226 1.00 93.19 264 LEU A CA 1
ATOM 2038 C C . LEU A 1 264 ? -4.084 13.094 2.670 1.00 93.19 264 LEU A C 1
ATOM 2040 O O . LEU A 1 264 ? -3.019 12.640 2.254 1.00 93.19 264 LEU A O 1
ATOM 2044 N N . PHE A 1 265 ? -4.881 12.397 3.483 1.00 95.38 265 PHE A N 1
ATOM 2045 C CA . PHE A 1 265 ? -4.522 11.096 4.039 1.00 95.38 265 PHE A CA 1
ATOM 2046 C C . PHE A 1 265 ? -4.670 9.927 3.068 1.00 95.38 265 PHE A C 1
ATOM 2048 O O . PHE A 1 265 ? -4.137 8.861 3.352 1.00 95.38 265 PHE A O 1
ATOM 2055 N N . TYR A 1 266 ? -5.357 10.087 1.937 1.00 93.62 266 TYR A N 1
ATOM 2056 C CA . TYR A 1 266 ? -5.505 9.004 0.955 1.00 93.62 266 TYR A CA 1
ATOM 2057 C C . TYR A 1 266 ? -5.119 9.401 -0.476 1.00 93.62 266 TYR A C 1
ATOM 2059 O O . TYR A 1 266 ? -4.869 8.520 -1.290 1.00 93.62 266 TYR A O 1
ATOM 2067 N N . LEU A 1 267 ? -5.021 10.698 -0.793 1.00 94.62 267 LEU A N 1
ATOM 2068 C CA . LEU A 1 267 ? -4.591 11.172 -2.116 1.00 94.62 267 LEU A CA 1
ATOM 2069 C C . LEU A 1 267 ? -3.072 11.163 -2.319 1.00 94.62 267 LEU A C 1
ATOM 2071 O O . LEU A 1 267 ? -2.620 11.261 -3.455 1.00 94.62 267 LEU A O 1
ATOM 2075 N N . LEU A 1 268 ? -2.289 11.047 -1.244 1.00 95.44 268 LEU A N 1
ATOM 2076 C CA . LEU A 1 268 ? -0.842 10.845 -1.304 1.00 95.44 268 LEU A CA 1
ATOM 2077 C C . LEU A 1 268 ? -0.537 9.381 -0.954 1.00 95.44 268 LEU A C 1
ATOM 2079 O O . LEU A 1 268 ? -0.431 9.072 0.237 1.00 95.44 268 LEU A O 1
ATOM 2083 N N . PRO A 1 269 ? -0.422 8.471 -1.944 1.00 95.19 269 PRO A N 1
ATOM 2084 C CA . PRO A 1 269 ? -0.090 7.067 -1.720 1.00 95.19 269 PRO A CA 1
ATOM 2085 C C . PRO A 1 269 ? 1.042 6.896 -0.717 1.00 95.19 269 PRO A C 1
ATOM 2087 O O . PRO A 1 269 ? 2.060 7.578 -0.825 1.00 95.19 269 PRO A O 1
ATOM 2090 N N . VAL A 1 270 ? 0.879 5.974 0.233 1.00 97.19 270 VAL A N 1
ATOM 2091 C CA . VAL A 1 270 ? 1.888 5.592 1.241 1.00 97.19 270 VAL A CA 1
ATOM 2092 C C . VAL A 1 270 ? 2.160 6.676 2.300 1.00 97.19 270 VAL A C 1
ATOM 2094 O O . VAL A 1 270 ? 1.984 6.418 3.493 1.00 97.19 270 VAL A O 1
ATOM 2097 N N . LEU A 1 271 ? 2.507 7.899 1.890 1.00 98.19 271 LEU A N 1
ATOM 2098 C CA . LEU A 1 271 ? 2.831 9.020 2.776 1.00 98.19 271 LEU A CA 1
ATOM 2099 C C . LEU A 1 271 ? 1.608 9.547 3.534 1.00 98.19 271 LEU A C 1
ATOM 2101 O O . LEU A 1 271 ? 1.664 9.690 4.753 1.00 98.19 271 LEU A O 1
ATOM 2105 N N . GLY A 1 272 ? 0.501 9.809 2.837 1.00 97.94 272 GLY A N 1
ATOM 2106 C CA . GLY A 1 272 ? -0.745 10.287 3.442 1.00 97.94 272 GLY A CA 1
ATOM 2107 C C . GLY A 1 272 ? -1.288 9.322 4.501 1.00 97.94 272 GLY A C 1
ATOM 2108 O O . GLY A 1 272 ? -1.521 9.749 5.635 1.00 97.94 272 GLY A O 1
ATOM 2109 N N . PRO A 1 273 ? -1.416 8.018 4.193 1.00 98.25 273 PRO A N 1
ATOM 2110 C CA . PRO A 1 273 ? -1.852 7.023 5.167 1.00 98.25 273 PRO A CA 1
ATOM 2111 C C . PRO A 1 273 ? -0.901 6.893 6.364 1.00 98.25 273 PRO A C 1
ATOM 2113 O O . PRO A 1 273 ? -1.355 6.763 7.498 1.00 98.25 273 PRO A O 1
ATOM 2116 N N . SER A 1 274 ? 0.416 6.989 6.150 1.00 98.44 274 SER A N 1
ATOM 2117 C CA . SER A 1 274 ? 1.395 6.982 7.248 1.00 98.44 274 SER A CA 1
ATOM 2118 C C . SER A 1 274 ? 1.257 8.217 8.147 1.00 98.44 274 SER A C 1
ATOM 2120 O O . SER A 1 274 ? 1.246 8.096 9.374 1.00 98.44 274 SER A O 1
ATOM 2122 N N . LEU A 1 275 ? 1.053 9.396 7.549 1.00 98.12 275 LEU A N 1
ATOM 2123 C CA . LEU A 1 275 ? 0.798 10.640 8.275 1.00 98.12 275 LEU A CA 1
ATOM 2124 C C . LEU A 1 275 ? -0.522 10.581 9.058 1.00 98.12 275 LEU A C 1
ATOM 2126 O O . LEU A 1 275 ? -0.598 11.088 10.180 1.00 98.12 275 LEU A O 1
ATOM 2130 N N . TYR A 1 276 ? -1.546 9.922 8.509 1.00 97.94 276 TYR A N 1
ATOM 2131 C CA . TYR A 1 276 ? -2.765 9.614 9.250 1.00 97.94 276 TYR A CA 1
ATOM 2132 C C . TYR A 1 276 ? -2.456 8.781 10.496 1.00 97.94 276 TYR A C 1
ATOM 2134 O O . TYR A 1 276 ? -2.867 9.166 11.580 1.00 97.94 276 TYR A O 1
ATOM 2142 N N . LEU A 1 277 ? -1.672 7.701 10.409 1.00 98.19 277 LEU A N 1
ATOM 2143 C CA . LEU A 1 277 ? -1.303 6.914 11.599 1.00 98.19 277 LEU A CA 1
ATOM 2144 C C . LEU A 1 277 ? -0.576 7.750 12.665 1.00 98.19 277 LEU A C 1
ATOM 2146 O O . LEU A 1 277 ? -0.770 7.552 13.871 1.00 98.19 277 LEU A O 1
ATOM 2150 N N . LEU A 1 278 ? 0.246 8.707 12.232 1.00 97.44 278 LEU A N 1
ATOM 2151 C CA . LEU A 1 278 ? 0.973 9.595 13.135 1.00 97.44 278 LEU A CA 1
ATOM 2152 C C . LEU A 1 278 ? 0.022 10.561 13.854 1.00 97.44 278 LEU A C 1
ATOM 2154 O O . LEU A 1 278 ? 0.168 10.800 15.053 1.00 97.44 278 LEU A O 1
ATOM 2158 N N . THR A 1 279 ? -1.000 11.051 13.156 1.00 95.56 279 THR A N 1
ATOM 2159 C CA . THR A 1 279 ? -1.927 12.086 13.648 1.00 95.56 279 THR A CA 1
ATOM 2160 C C . THR A 1 279 ? -3.255 11.553 14.179 1.00 95.56 279 THR A C 1
ATOM 2162 O O . THR A 1 279 ? -3.963 12.286 14.866 1.00 95.56 279 THR A O 1
ATOM 2165 N N . ARG A 1 280 ? -3.589 10.281 13.926 1.00 93.69 280 ARG A N 1
ATOM 2166 C CA . ARG A 1 280 ? -4.874 9.700 14.324 1.00 93.69 280 ARG A CA 1
ATOM 2167 C C . ARG A 1 280 ? -5.049 9.742 15.845 1.00 93.69 280 ARG A C 1
ATOM 2169 O O . ARG A 1 280 ? -4.063 9.543 16.566 1.00 93.69 280 ARG A O 1
ATOM 2176 N N . PRO A 1 281 ? -6.273 9.946 16.343 1.00 92.50 281 PRO A N 1
ATOM 2177 C CA . PRO A 1 281 ? -6.561 9.893 17.773 1.00 92.50 281 PRO A CA 1
ATOM 2178 C C . PRO A 1 281 ? -6.221 8.527 18.380 1.00 92.50 281 PRO A C 1
ATOM 2180 O O . PRO A 1 281 ? -6.147 7.517 17.677 1.00 92.50 281 PRO A O 1
ATOM 2183 N N . GLU A 1 282 ? -5.981 8.477 19.686 1.00 92.31 282 GLU A N 1
ATOM 2184 C CA . GLU A 1 282 ? -5.808 7.191 20.365 1.00 92.31 282 GLU A CA 1
ATOM 2185 C C . GLU A 1 282 ? -7.145 6.447 20.464 1.00 92.31 282 GLU A C 1
ATOM 2187 O O . GLU A 1 282 ? -8.213 7.050 20.383 1.00 92.31 282 GLU A O 1
ATOM 2192 N N . LEU A 1 283 ? -7.077 5.122 20.592 1.00 91.75 283 LEU A N 1
ATOM 2193 C CA . LEU A 1 283 ? -8.247 4.330 20.968 1.00 91.75 283 LEU A CA 1
ATOM 2194 C C . LEU A 1 283 ? -8.588 4.597 22.434 1.00 91.75 283 LEU A C 1
ATOM 2196 O O . LEU A 1 283 ? -7.688 4.832 23.241 1.00 91.75 283 LEU A O 1
ATOM 2200 N N . GLU A 1 284 ? -9.869 4.471 22.775 1.00 89.88 284 GLU A N 1
ATOM 2201 C CA . GLU A 1 284 ? -10.306 4.466 24.169 1.00 89.88 284 GLU A CA 1
ATOM 2202 C C . GLU A 1 284 ? -9.564 3.396 24.975 1.00 89.88 284 GLU A C 1
ATOM 2204 O O . GLU A 1 284 ? -9.284 2.303 24.469 1.00 89.88 284 GLU A O 1
ATOM 2209 N N . GLU A 1 285 ? -9.272 3.703 26.238 1.00 86.06 285 GLU A N 1
ATOM 2210 C CA . GLU A 1 285 ? -8.644 2.757 27.166 1.00 86.06 285 GLU A CA 1
ATOM 2211 C C . GLU A 1 285 ? -9.575 1.589 27.532 1.00 86.06 285 GLU A C 1
ATOM 2213 O O . GLU A 1 285 ? -10.778 1.778 27.851 1.00 86.06 285 GLU A O 1
#

pLDDT: mean 86.57, std 16.37, range [39.72, 98.75]

Solvent-accessible surface area (backbone atoms only — not comparable to full-atom values): 15594 Å² total; per-residue (Å²): 138,88,88,80,89,80,78,71,66,66,62,58,54,54,54,54,52,52,52,55,52,51,52,52,49,49,54,50,49,53,51,51,52,53,51,51,52,54,49,52,52,49,52,51,52,51,49,60,69,63,49,77,58,62,34,88,80,35,70,68,32,46,50,51,48,51,51,44,53,49,51,52,46,35,58,71,74,64,32,22,79,52,63,87,59,53,59,61,54,51,51,49,43,56,71,76,46,62,94,70,74,86,58,62,58,59,55,52,32,53,57,54,42,47,61,50,44,32,52,49,48,38,43,41,45,42,71,45,28,48,90,82,26,73,93,63,46,43,63,59,31,35,59,44,14,61,81,48,37,43,75,37,34,36,62,52,67,35,57,55,73,86,54,45,75,92,54,36,49,75,78,44,55,70,63,50,49,67,46,50,65,24,54,66,51,20,46,52,48,26,52,50,34,49,47,34,50,51,53,27,62,75,44,65,81,38,68,67,57,46,52,50,47,51,42,36,32,62,61,48,22,31,59,54,27,40,53,52,54,35,54,52,51,51,29,68,53,41,46,59,48,51,40,44,41,48,54,39,22,48,86,68,48,70,98,81,69,74,91,67,72,63,62,66,35,40,75,36,66,62,34,16,47,20,46,39,56,49,69,52,74,63,56,47,110

Nearest PDB structures (foldseek):
  2dx1-assembly1_A  TM=2.085E-01  e=5.986E+00  Homo sapiens
  7buw-assembly1_B  TM=1.328E-01  e=3.756E+00  Eucommia ulmoides

Secondary structure (DSSP, 8-state):
------SSHHHHHHHHHHHHHHHHHHHHHHHHHHHHHHHHHHHHHHHHHHSPP-GGG-HHHHHHHHHHHHHHHIIIIIS----TTHHHHHHHHHHHSTTSSSS-HHHHHHHHHHHHHHHHHHHHHGGG-GGGSTTS-HHHHHHHHHHHTHHHHHHHHHHPPP--SS--GGGS-HHIIIIIT-HHHHHHHHHHHHHHHHHHHHHTT-HHHHHHHHHIIIII-HHHHHHHHHHHHHHHHHHHHHHHHHHHHGGGS-TTS-SSPPTHHHHSTTHHHHHHHHHSPPPP-

Organism: NCBI:txid41875

Radius of gyration: 29.21 Å; Cα contacts (8 Å, |Δi|>4): 291; chains: 1; bounding box: 75×36×111 Å

Sequence (285 aa):
MEEGKRNGVFAMTTTKIMTMMMDKRLVVVTRAHNNNTNNNNKEEEEEQQKLLYKFWEDSERLAILGLWFSLLAVATFVAPKTVGSFDADLIAQLVSSPFQGQVNPLFEALFNSLGVVPMVYACLLVPGGGEKQPKLQPKFFVGASFALGFFALGPYLIARTPVINGVKKSNLGFITKNILESKINALLLTAFSGFLYFWAFSHVFDAAVVSEFVTLLTKQSTLACVSTCDLIVLSLVMKTAIQEDLQRRSSSLSSSASSDVNPLFYLLPVLGPSLYLLTRPELEE

Foldseek 3Di:
DDDDDDDPPPVVVVVVVVVVVVVVVVVVVVVVVVVVVVVVVVVVLVVVLVDFPPLVVPPLLVVLVVLLVVLVCCLPPQWADADDCVQVVVVVCLVVPQPNPPDLQLLSLLLVLQVLLLLLLCLLPQLLADPSPPPQHQVVLSVCCSPVFCNSVSVSVNRDDQRQPDRALVPDDPCNNPQSLDLVNLVVLLVVNVVSVVRNVVPVPPPVSVVVLVCCLRHHDSCSVSSVSSLVSSLVSVLVSLLSSLSSAVVVDDPPDDSHDDCQLRVSRSNSSSVCSNPHHHGHD

Mean predicted aligned error: 10.23 Å